Protein AF-A0A956JA88-F1 (afdb_monomer_lite)

Foldseek 3Di:
DPPPQPFQAQQKWFAQQWFWAWEQEPLAIWIWTQRNVPRDIDIDHPLLLLLNLLSHLPDGLVSSQVSSVVVVRHDDSVVSRVSRSVCVVVVRMDHHDDPPPPPPPPDDDDDDDDDDDDDDDDDDDDDDDDDDDDDDDDDDDDPDDDDDDDPDPDPPDQPDQQFFFEAEDDWFQFDPQQQQLQLVDLWDKAFPVLLVLLCVQCVPQDQRPDHSVRQWQARGMSDHDRMITGYYYNSGGSQADPSNGGVLCVRPNLVSDGPVSLLPQWDWDCPSRHIYIDGDVSDVSVVDDRDDDGHTNDDPGGGNNVRD

pLDDT: mean 80.37, std 19.78, range [31.11, 98.38]

Sequence (308 aa):
MGSDRPPPPRRPRLADHVLPRRHVIDGTERVVLHDQHNDEVVQVGPREWAVLEAADGTREPEGIVVAARRRGAHARVAAVSELLHTLAERGMVEAGEEAEPEARSSSAESPAPGSGTPLAVAPTPALEPTIADASPASPSPSPAMPSSPPPAPVPPEADDPGERPVVGLPEGLRCDGGGTCCRLYGTVMATPEEARRIETLLPHWRVGSVPSERWTTPMRGSTPGPLLALVARDGACGMLRDDGLCEIHRVGGAEAKPLGCRLFPRTFVDDGVELRVSLKPECPCVLAPLTAAAEPVAGPWTRARELP

Secondary structure (DSSP, 8-state):
----PPPPPSSEEE-TTEEEEEEEETTEEEEEEEETTTTEEEEE-HHHHHHHHH-BSS--HHHHHHHHHHTT----HHHHHHHHHHHHTTT-EEE-PPP----------PPPP----------------------------PPPPPPPPPPPPPPP----GGGPBEEPPPTT-EE----GGGGT-S--EE-HHHHHHHHHH-TT--BTTB-GGGSEEESSSSS--S-EEEPEETTEETTB-TTS-BHHHHHH-GGGS-HHHHHTTEEEEE-SS-EEEEE-TTSHHHHS---SSSEES-----BGGG--

Structure (mmCIF, N/CA/C/O backbone):
data_AF-A0A956JA88-F1
#
_entry.id   AF-A0A956JA88-F1
#
loop_
_atom_site.group_PDB
_atom_site.id
_atom_site.type_symbol
_atom_site.label_atom_id
_atom_site.label_alt_id
_atom_site.label_comp_id
_atom_site.label_asym_id
_atom_site.label_entity_id
_atom_site.label_seq_id
_atom_site.pdbx_PDB_ins_code
_atom_site.Cartn_x
_atom_site.Cartn_y
_atom_site.Cartn_z
_atom_site.occupancy
_atom_site.B_iso_or_equiv
_atom_site.auth_seq_id
_atom_site.auth_comp_id
_atom_site.auth_asym_id
_atom_site.auth_atom_id
_atom_site.pdbx_PDB_model_num
ATOM 1 N N . MET A 1 1 ? 7.905 -13.360 -40.166 1.00 43.81 1 MET A N 1
ATOM 2 C CA . MET A 1 1 ? 7.088 -12.288 -39.562 1.00 43.81 1 MET A CA 1
ATOM 3 C C . MET A 1 1 ? 7.902 -11.707 -38.421 1.00 43.81 1 MET A C 1
ATOM 5 O O . MET A 1 1 ? 7.966 -12.325 -37.369 1.00 43.81 1 MET A O 1
ATOM 9 N N . GLY A 1 2 ? 8.645 -10.627 -38.674 1.00 48.28 2 GLY A N 1
ATOM 10 C CA . GLY A 1 2 ? 9.317 -9.895 -37.599 1.00 48.28 2 GLY A CA 1
ATOM 11 C C . GLY A 1 2 ? 8.247 -9.133 -36.832 1.00 48.28 2 GLY A C 1
ATOM 12 O O . GLY A 1 2 ? 7.493 -8.394 -37.457 1.00 48.28 2 GLY A O 1
ATOM 13 N N . SER A 1 3 ? 8.107 -9.388 -35.532 1.00 53.53 3 SER A N 1
ATOM 14 C CA . SER A 1 3 ? 7.178 -8.629 -34.701 1.00 53.53 3 SER A CA 1
ATOM 15 C C . SER A 1 3 ? 7.645 -7.179 -34.677 1.00 53.53 3 SER A C 1
ATOM 17 O O . SER A 1 3 ? 8.748 -6.903 -34.200 1.00 53.53 3 SER A O 1
ATOM 19 N N . ASP A 1 4 ? 6.812 -6.282 -35.192 1.00 69.31 4 ASP A N 1
ATOM 20 C CA . ASP A 1 4 ? 6.940 -4.833 -35.051 1.00 69.31 4 ASP A CA 1
ATOM 21 C C . ASP A 1 4 ? 6.617 -4.469 -33.595 1.00 69.31 4 ASP A C 1
ATOM 23 O O . ASP A 1 4 ? 5.531 -4.011 -33.246 1.00 69.31 4 ASP A O 1
ATOM 27 N N . ARG A 1 5 ? 7.517 -4.884 -32.703 1.00 67.25 5 ARG A N 1
ATOM 28 C CA . ARG A 1 5 ? 7.352 -4.792 -31.259 1.00 67.25 5 ARG A CA 1
ATOM 29 C C . ARG A 1 5 ? 7.827 -3.392 -30.864 1.00 67.25 5 ARG A C 1
ATOM 31 O O . ARG A 1 5 ? 9.006 -3.097 -31.083 1.00 67.25 5 ARG A O 1
ATOM 38 N N . PRO A 1 6 ? 6.955 -2.519 -30.332 1.00 67.38 6 PRO A N 1
ATOM 39 C CA . PRO A 1 6 ? 7.338 -1.149 -30.024 1.00 67.38 6 PRO A CA 1
ATOM 40 C C . PRO A 1 6 ? 8.472 -1.155 -28.989 1.00 67.38 6 PRO A C 1
ATOM 42 O O . PRO A 1 6 ? 8.406 -1.920 -28.022 1.00 67.38 6 PRO A O 1
ATOM 45 N N . PRO A 1 7 ? 9.534 -0.353 -29.176 1.00 74.25 7 PRO A N 1
ATOM 46 C CA . PRO A 1 7 ? 10.646 -0.328 -28.236 1.00 74.25 7 PRO A CA 1
ATOM 47 C C . PRO A 1 7 ? 10.150 0.083 -26.840 1.00 74.25 7 PRO A C 1
ATOM 49 O O . PRO A 1 7 ? 9.197 0.860 -26.736 1.00 74.25 7 PRO A O 1
ATOM 52 N N . PRO A 1 8 ? 10.773 -0.420 -25.756 1.00 74.31 8 PRO A N 1
ATOM 53 C CA . PRO A 1 8 ? 10.415 0.021 -24.417 1.00 74.31 8 PRO A CA 1
ATOM 54 C C . PRO A 1 8 ? 10.606 1.540 -24.299 1.00 74.31 8 PRO A C 1
ATOM 56 O O . PRO A 1 8 ? 11.516 2.099 -24.926 1.00 74.31 8 PRO A O 1
ATOM 59 N N . PRO A 1 9 ? 9.775 2.220 -23.493 1.00 87.62 9 PRO A N 1
ATOM 60 C CA . PRO A 1 9 ? 9.896 3.656 -23.316 1.00 87.62 9 PRO A CA 1
ATOM 61 C C . PRO A 1 9 ? 11.285 4.009 -22.779 1.00 87.62 9 PRO A C 1
ATOM 63 O O . PRO A 1 9 ? 11.822 3.326 -21.905 1.00 87.62 9 PRO A O 1
ATOM 66 N N . ARG A 1 10 ? 11.865 5.097 -23.300 1.00 90.94 10 ARG A N 1
ATOM 67 C CA . ARG A 1 10 ? 13.233 5.529 -22.971 1.00 90.94 10 ARG A CA 1
ATOM 68 C C . ARG A 1 10 ? 13.412 5.791 -21.476 1.00 90.94 10 ARG A C 1
ATOM 70 O O . ARG A 1 10 ? 14.458 5.473 -20.924 1.00 90.94 10 ARG A O 1
ATOM 77 N N . ARG A 1 11 ? 12.392 6.353 -20.828 1.00 95.06 11 ARG A N 1
ATOM 78 C CA . ARG A 1 11 ? 12.355 6.608 -19.387 1.00 95.06 11 ARG A CA 1
ATOM 79 C C . ARG A 1 11 ? 11.125 5.936 -18.786 1.00 95.06 11 ARG A C 1
ATOM 81 O O . ARG A 1 11 ? 10.097 6.585 -18.649 1.00 95.06 11 ARG A O 1
ATOM 88 N N . PRO A 1 12 ? 11.175 4.631 -18.516 1.00 96.19 12 PRO A N 1
ATOM 89 C CA . PRO A 1 12 ? 10.001 3.883 -18.096 1.00 96.19 12 PRO A CA 1
ATOM 90 C C . PRO A 1 12 ? 9.575 4.252 -16.670 1.00 96.19 12 PRO A C 1
ATOM 92 O O . PRO A 1 12 ? 10.419 4.530 -15.811 1.00 96.19 12 PRO A O 1
ATOM 95 N N . ARG A 1 13 ? 8.270 4.162 -16.410 1.00 96.62 13 ARG A N 1
ATOM 96 C CA . ARG A 1 13 ? 7.686 4.065 -15.064 1.00 96.62 13 ARG A CA 1
ATOM 97 C C . ARG A 1 13 ? 6.527 3.083 -15.030 1.00 96.62 13 ARG A C 1
ATOM 99 O O . ARG A 1 13 ? 5.919 2.835 -16.067 1.00 96.62 13 ARG A O 1
ATOM 106 N N . LEU A 1 14 ? 6.218 2.528 -13.856 1.00 97.25 14 LEU A N 1
ATOM 107 C CA . LEU A 1 14 ? 4.953 1.807 -13.688 1.00 97.25 14 LEU A CA 1
ATOM 108 C C . LEU A 1 14 ? 3.799 2.800 -13.828 1.00 97.25 14 LEU A C 1
ATOM 110 O O . LEU A 1 14 ? 3.843 3.869 -13.219 1.00 97.25 14 LEU A O 1
ATOM 114 N N . ALA A 1 15 ? 2.784 2.431 -14.601 1.00 96.94 15 ALA A N 1
ATOM 115 C CA . ALA A 1 15 ? 1.615 3.269 -14.825 1.00 96.94 15 ALA A CA 1
ATOM 116 C C . ALA A 1 15 ? 0.769 3.437 -13.546 1.00 96.94 15 ALA A C 1
ATOM 118 O O . ALA A 1 15 ? 0.731 2.557 -12.681 1.00 96.94 15 ALA A O 1
ATOM 119 N N . ASP A 1 16 ? 0.032 4.545 -13.438 1.00 95.88 16 ASP A N 1
ATOM 120 C CA . ASP A 1 16 ? -0.745 4.902 -12.233 1.00 95.88 16 ASP A CA 1
ATOM 121 C C . ASP A 1 16 ? -1.917 3.950 -11.926 1.00 95.88 16 ASP A C 1
ATOM 123 O O . ASP A 1 16 ? -2.415 3.876 -10.793 1.00 95.88 16 ASP A O 1
ATOM 127 N N . HIS A 1 17 ? -2.375 3.204 -12.931 1.00 96.75 17 HIS A N 1
ATOM 128 C CA . HIS A 1 17 ? -3.399 2.173 -12.767 1.00 96.75 17 HIS A CA 1
ATOM 129 C C . HIS A 1 17 ? -2.827 0.851 -12.225 1.00 96.75 17 HIS A C 1
ATOM 131 O O . HIS A 1 17 ? -3.600 -0.044 -11.887 1.00 96.75 17 HIS A O 1
ATOM 137 N N . VAL A 1 18 ? -1.500 0.722 -12.104 1.00 98.12 18 VAL A N 1
ATOM 138 C CA . VAL A 1 18 ? -0.846 -0.446 -11.507 1.00 98.12 18 VAL A CA 1
ATOM 139 C C . VAL A 1 18 ? -0.688 -0.238 -10.005 1.00 98.12 18 VAL A C 1
ATOM 141 O O . VAL A 1 18 ? -0.108 0.747 -9.548 1.00 98.12 18 VAL A O 1
ATOM 144 N N . LEU A 1 19 ? -1.179 -1.188 -9.214 1.00 97.56 19 LEU A N 1
ATOM 145 C CA . LEU A 1 19 ? -1.112 -1.164 -7.757 1.0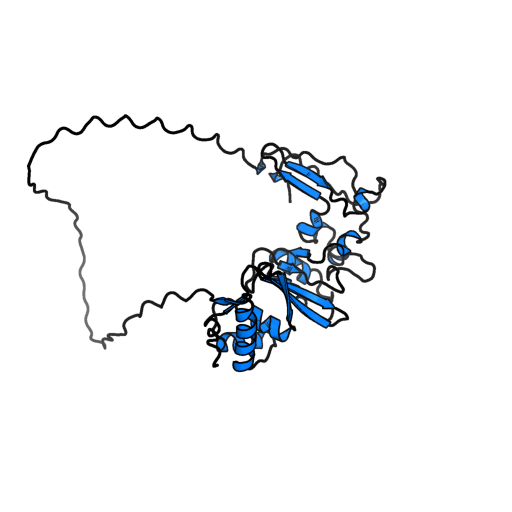0 97.56 19 LEU A CA 1
ATOM 146 C C . LEU A 1 19 ? -0.088 -2.188 -7.256 1.00 97.56 19 LEU A C 1
ATOM 148 O O . LEU A 1 19 ? -0.407 -3.378 -7.187 1.00 97.56 19 LEU A O 1
ATOM 152 N N . PRO A 1 20 ? 1.128 -1.773 -6.871 1.00 97.88 20 PRO A N 1
ATOM 153 C CA . PRO A 1 20 ? 2.087 -2.689 -6.277 1.00 97.88 20 PRO A CA 1
ATOM 154 C C . PRO A 1 20 ? 1.732 -2.968 -4.814 1.00 97.88 20 PRO A C 1
ATOM 156 O O . PRO A 1 20 ? 1.488 -2.051 -4.024 1.00 97.88 20 PRO A O 1
ATOM 159 N N . ARG A 1 21 ? 1.717 -4.241 -4.428 1.00 97.12 21 ARG A N 1
ATOM 160 C CA . ARG A 1 21 ? 1.469 -4.696 -3.058 1.00 97.12 21 ARG A CA 1
ATOM 161 C C . ARG A 1 21 ? 2.570 -5.644 -2.633 1.00 97.12 21 ARG A C 1
ATOM 163 O O . ARG A 1 21 ? 2.811 -6.655 -3.287 1.00 97.12 21 ARG A O 1
ATOM 170 N N . ARG A 1 22 ? 3.276 -5.313 -1.551 1.00 97.31 22 ARG A N 1
ATOM 171 C CA . ARG A 1 22 ? 4.293 -6.205 -0.987 1.00 97.31 22 ARG A CA 1
ATOM 172 C C . ARG A 1 22 ? 3.633 -7.240 -0.087 1.00 97.31 22 ARG A C 1
ATOM 174 O O . ARG A 1 22 ? 2.896 -6.888 0.830 1.00 97.31 22 ARG A O 1
ATOM 181 N N . HIS A 1 23 ? 3.967 -8.500 -0.317 1.00 96.69 23 HIS A N 1
ATOM 182 C CA . HIS A 1 23 ? 3.515 -9.633 0.473 1.00 96.69 23 HIS A CA 1
ATOM 183 C C . HIS A 1 23 ? 4.709 -10.447 0.967 1.00 96.69 23 HIS A C 1
ATOM 185 O O . HIS A 1 23 ? 5.709 -10.619 0.269 1.00 96.69 23 HIS A O 1
ATOM 191 N N . VAL A 1 24 ? 4.570 -10.992 2.166 1.00 96.50 24 VAL A N 1
ATOM 192 C CA . VAL A 1 24 ? 5.356 -12.113 2.668 1.00 96.50 24 VAL A CA 1
ATOM 193 C C . VAL A 1 24 ? 4.416 -13.303 2.736 1.00 96.50 24 VAL A C 1
ATOM 195 O O . VAL A 1 24 ? 3.430 -13.252 3.466 1.00 96.50 24 VAL A O 1
ATOM 198 N N . ILE A 1 25 ? 4.698 -14.335 1.948 1.00 94.44 25 ILE A N 1
ATOM 199 C CA . ILE A 1 25 ? 3.907 -15.568 1.894 1.00 94.44 25 ILE A CA 1
ATOM 200 C C . ILE A 1 25 ? 4.863 -16.709 2.200 1.00 94.44 25 ILE A C 1
ATOM 202 O O . ILE A 1 25 ? 5.884 -16.837 1.520 1.00 94.44 25 ILE A O 1
ATOM 206 N N . ASP A 1 26 ? 4.583 -17.477 3.251 1.00 92.00 26 ASP A N 1
ATOM 207 C CA . ASP A 1 26 ? 5.447 -18.579 3.699 1.00 92.00 26 ASP A CA 1
ATOM 208 C C . ASP A 1 26 ? 6.908 -18.121 3.896 1.00 92.00 26 ASP A C 1
ATOM 210 O O . ASP A 1 26 ? 7.873 -18.729 3.428 1.00 92.00 26 ASP A O 1
ATOM 214 N N . GLY A 1 27 ? 7.072 -16.950 4.523 1.00 91.56 27 GLY A N 1
ATOM 215 C CA . GLY A 1 27 ? 8.375 -16.322 4.775 1.00 91.56 27 GLY A CA 1
ATOM 216 C C . GLY A 1 27 ? 9.067 -15.732 3.541 1.00 91.56 27 GLY A C 1
ATOM 217 O O . GLY A 1 27 ? 10.140 -15.141 3.668 1.00 91.56 27 GLY A O 1
ATOM 218 N N . THR A 1 28 ? 8.459 -15.841 2.360 1.00 94.31 28 THR A N 1
ATOM 219 C CA . THR A 1 28 ? 9.050 -15.404 1.098 1.00 94.31 28 THR A CA 1
ATOM 220 C C . THR A 1 28 ? 8.463 -14.074 0.636 1.00 94.31 28 THR A C 1
ATOM 222 O O . THR A 1 28 ? 7.255 -13.927 0.468 1.00 94.31 28 THR A O 1
ATOM 225 N N . GLU A 1 29 ? 9.337 -13.102 0.379 1.00 96.06 29 GLU A N 1
ATOM 226 C CA . GLU A 1 29 ? 8.958 -11.790 -0.147 1.00 96.06 29 GLU A CA 1
ATOM 227 C C . GLU A 1 29 ? 8.548 -11.857 -1.630 1.00 96.06 29 GLU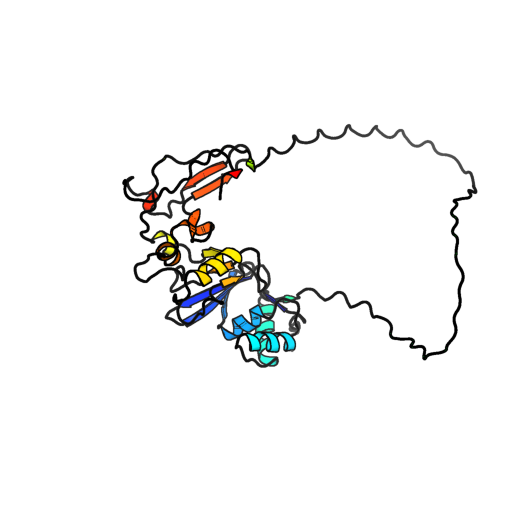 A C 1
ATOM 229 O O . GLU A 1 29 ? 9.255 -12.421 -2.479 1.00 96.06 29 GLU A O 1
ATOM 234 N N . ARG A 1 30 ? 7.412 -11.231 -1.943 1.00 96.88 30 ARG A N 1
ATOM 235 C CA . ARG A 1 30 ? 6.869 -11.028 -3.291 1.00 96.88 30 ARG A CA 1
ATOM 236 C C . ARG A 1 30 ? 6.260 -9.636 -3.396 1.00 96.88 30 ARG A C 1
ATOM 238 O O . ARG A 1 30 ? 5.758 -9.098 -2.411 1.00 96.88 30 ARG A O 1
ATOM 245 N N . VAL A 1 31 ? 6.263 -9.068 -4.596 1.00 97.69 31 VAL A N 1
ATOM 246 C CA . VAL A 1 31 ? 5.434 -7.902 -4.909 1.00 97.69 31 VAL A CA 1
ATOM 247 C C . VAL A 1 31 ? 4.435 -8.299 -5.982 1.00 97.69 31 VAL A C 1
ATOM 249 O O . VAL A 1 31 ? 4.808 -8.839 -7.020 1.00 97.69 31 VAL A O 1
ATOM 252 N N . VAL A 1 32 ? 3.162 -8.066 -5.699 1.00 97.69 32 VAL A N 1
ATOM 253 C CA . VAL A 1 32 ? 2.048 -8.312 -6.607 1.00 97.69 32 VAL A CA 1
ATOM 254 C C . VAL A 1 32 ? 1.688 -6.986 -7.259 1.00 97.69 32 VAL A C 1
ATOM 256 O O . VAL A 1 32 ? 1.435 -6.003 -6.569 1.00 97.69 32 VAL A O 1
ATOM 259 N N . LEU A 1 33 ? 1.711 -6.943 -8.583 1.00 98.38 33 LEU A N 1
ATOM 260 C CA . LEU A 1 33 ? 1.308 -5.802 -9.389 1.00 98.38 33 LEU A CA 1
ATOM 261 C C . LEU A 1 33 ? -0.117 -6.069 -9.880 1.00 98.38 33 LEU A C 1
ATOM 263 O O . LEU A 1 33 ? -0.315 -6.983 -10.679 1.00 98.38 33 LEU A O 1
ATOM 267 N N . HIS A 1 34 ? -1.090 -5.306 -9.384 1.00 97.88 34 HIS A N 1
ATOM 268 C CA . HIS A 1 34 ? -2.474 -5.380 -9.860 1.00 97.88 34 HIS A CA 1
ATOM 269 C C . HIS A 1 34 ? -2.713 -4.313 -10.924 1.00 97.88 34 HIS A C 1
ATOM 271 O O . HIS A 1 34 ? -2.628 -3.125 -10.617 1.00 97.88 34 HIS A O 1
ATOM 277 N N . ASP A 1 35 ? -3.022 -4.723 -12.146 1.00 97.94 35 ASP A N 1
ATOM 278 C CA . ASP A 1 35 ? -3.428 -3.835 -13.229 1.00 97.94 35 ASP A CA 1
ATOM 279 C C . ASP A 1 35 ? -4.943 -3.594 -13.158 1.00 97.94 35 ASP A C 1
ATOM 281 O O . ASP A 1 35 ? -5.741 -4.490 -13.427 1.00 97.94 35 ASP A O 1
ATOM 285 N N . GLN A 1 36 ? -5.356 -2.379 -12.790 1.00 96.75 36 GLN A N 1
ATOM 286 C CA . GLN A 1 36 ? -6.780 -2.034 -12.706 1.00 96.75 36 GLN A CA 1
ATOM 287 C C . GLN A 1 36 ? -7.454 -1.814 -14.066 1.00 96.75 36 GLN A C 1
ATOM 289 O O . GLN A 1 36 ? -8.679 -1.721 -14.115 1.00 96.75 36 GLN A O 1
ATOM 294 N N . HIS A 1 37 ? -6.684 -1.666 -15.144 1.00 96.31 37 HIS A N 1
ATOM 295 C CA . HIS A 1 37 ? -7.218 -1.444 -16.481 1.00 96.31 37 HIS A CA 1
ATOM 296 C C . HIS A 1 37 ? -7.545 -2.767 -17.173 1.00 96.31 37 HIS A C 1
ATOM 298 O O . HIS A 1 37 ? -8.627 -2.913 -17.738 1.00 96.31 37 HIS A O 1
ATOM 304 N N . ASN A 1 38 ? -6.629 -3.731 -17.080 1.00 95.56 38 ASN A N 1
ATOM 305 C CA . ASN A 1 38 ? -6.746 -5.017 -17.769 1.00 95.56 38 ASN A CA 1
ATOM 306 C C . ASN A 1 38 ? -7.164 -6.181 -16.852 1.00 95.56 38 ASN A C 1
ATOM 308 O O . ASN A 1 38 ? -7.303 -7.301 -17.334 1.00 95.56 38 ASN A O 1
ATOM 312 N N . ASP A 1 39 ? -7.359 -5.931 -15.550 1.00 95.31 39 ASP A N 1
ATOM 313 C CA . ASP A 1 39 ? -7.626 -6.956 -14.521 1.00 95.31 39 ASP A CA 1
ATOM 314 C C . ASP A 1 39 ? -6.547 -8.059 -14.485 1.00 95.31 39 ASP A C 1
ATOM 316 O O . ASP A 1 39 ? -6.798 -9.229 -14.190 1.00 95.31 39 ASP A O 1
ATOM 320 N N . GLU A 1 40 ? -5.304 -7.684 -14.808 1.00 97.00 40 GLU A N 1
ATOM 321 C CA . GLU A 1 40 ? -4.152 -8.580 -14.764 1.00 97.00 40 GLU A CA 1
ATOM 322 C C . GLU A 1 40 ? -3.433 -8.518 -13.414 1.00 97.00 40 GLU A C 1
ATOM 324 O O . GLU A 1 40 ? -3.357 -7.488 -12.740 1.00 97.00 40 GLU A O 1
ATOM 329 N N . VAL A 1 41 ? -2.827 -9.645 -13.038 1.00 97.31 41 VAL A N 1
ATOM 330 C CA . VAL A 1 41 ? -1.985 -9.745 -11.848 1.00 97.31 41 VAL A CA 1
ATOM 331 C C . VAL A 1 41 ? -0.631 -10.325 -12.227 1.00 97.31 41 VAL A C 1
ATOM 333 O O . VAL A 1 41 ? -0.534 -11.452 -12.716 1.00 97.31 41 VAL A O 1
ATOM 336 N N . VAL A 1 42 ? 0.432 -9.572 -11.950 1.00 98.19 42 VAL A N 1
ATOM 337 C CA . VAL A 1 42 ? 1.817 -10.006 -12.174 1.00 98.19 42 VAL A CA 1
ATOM 338 C C . VAL A 1 42 ? 2.547 -10.092 -10.845 1.00 98.19 42 VAL A C 1
ATOM 340 O O . VAL A 1 42 ? 2.528 -9.157 -10.050 1.00 98.19 42 VAL A O 1
ATOM 343 N N . GLN A 1 43 ? 3.223 -11.211 -10.595 1.00 97.94 43 GLN A N 1
ATOM 344 C CA . GLN A 1 43 ? 4.079 -11.363 -9.421 1.00 97.94 43 GLN A CA 1
ATOM 345 C C . GLN A 1 43 ? 5.534 -11.138 -9.802 1.00 97.94 43 GLN A C 1
ATOM 347 O O . GLN A 1 43 ? 6.037 -11.732 -10.755 1.00 97.94 43 GLN A O 1
ATOM 352 N N . VAL A 1 44 ? 6.222 -10.318 -9.016 1.00 97.88 44 VAL A N 1
ATOM 353 C CA . VAL A 1 44 ? 7.647 -10.047 -9.178 1.00 97.88 44 VAL A CA 1
ATOM 354 C C . VAL A 1 44 ? 8.393 -10.304 -7.870 1.00 97.88 44 VAL A C 1
ATOM 356 O O . VAL A 1 44 ? 7.837 -10.211 -6.769 1.00 97.88 44 VAL A O 1
ATOM 359 N N . GLY A 1 45 ? 9.665 -10.676 -7.981 1.00 96.25 45 GLY A N 1
ATOM 360 C CA . GLY A 1 45 ? 10.538 -10.837 -6.828 1.00 96.25 45 GLY A CA 1
ATOM 361 C C . GLY A 1 45 ? 11.040 -9.491 -6.290 1.00 96.25 45 GLY A C 1
ATOM 362 O O . GLY A 1 45 ? 10.832 -8.436 -6.896 1.00 96.25 45 GLY A O 1
ATOM 363 N N . PRO A 1 46 ? 11.750 -9.501 -5.149 1.00 95.44 46 PRO A N 1
ATOM 364 C CA . PRO A 1 46 ? 12.310 -8.283 -4.561 1.00 95.44 46 PRO A CA 1
ATOM 365 C C . PRO A 1 46 ? 13.352 -7.598 -5.460 1.00 95.44 46 PRO A C 1
ATOM 367 O O . PRO A 1 46 ? 13.518 -6.381 -5.390 1.00 95.44 46 PRO A O 1
ATOM 370 N N . ARG A 1 47 ? 14.055 -8.357 -6.315 1.00 96.31 47 ARG A N 1
ATOM 371 C CA . ARG A 1 47 ? 15.068 -7.811 -7.235 1.00 96.31 47 ARG A CA 1
ATOM 372 C C . ARG A 1 47 ? 14.416 -7.068 -8.393 1.00 96.31 47 ARG A C 1
ATOM 374 O O . ARG A 1 47 ? 14.825 -5.954 -8.697 1.00 96.31 47 ARG A O 1
ATOM 381 N N . GLU A 1 48 ? 13.406 -7.673 -9.005 1.00 97.94 48 GLU A N 1
ATOM 382 C CA . GLU A 1 48 ? 12.600 -7.068 -10.062 1.00 97.94 48 GLU A CA 1
ATOM 383 C C . GLU A 1 48 ? 11.855 -5.843 -9.525 1.00 97.94 48 GLU A C 1
ATOM 385 O O . GLU A 1 48 ? 11.880 -4.791 -10.155 1.00 97.94 48 GLU A O 1
ATOM 390 N N . TRP A 1 49 ? 11.284 -5.925 -8.318 1.00 97.44 49 TRP A N 1
ATOM 391 C CA . TRP A 1 49 ? 10.660 -4.766 -7.682 1.00 97.44 49 TRP A CA 1
ATOM 392 C C . TRP A 1 49 ? 11.635 -3.594 -7.510 1.00 97.44 49 TRP A C 1
ATOM 394 O O . TRP A 1 49 ? 11.297 -2.468 -7.852 1.00 97.44 49 TRP A O 1
ATOM 404 N N . ALA A 1 50 ? 12.861 -3.837 -7.039 1.00 96.25 50 ALA A N 1
ATOM 405 C CA . ALA A 1 50 ? 13.855 -2.772 -6.885 1.00 96.25 50 ALA A CA 1
ATOM 406 C C . ALA A 1 50 ? 14.253 -2.109 -8.220 1.00 96.25 50 ALA A C 1
ATOM 408 O O . ALA A 1 50 ? 14.661 -0.947 -8.225 1.00 96.25 50 ALA A O 1
ATOM 409 N N . VAL A 1 51 ? 14.137 -2.830 -9.343 1.00 97.44 51 VAL A N 1
ATOM 410 C CA . VAL A 1 51 ? 14.280 -2.268 -10.696 1.00 97.44 51 VAL A CA 1
ATOM 411 C C . VAL A 1 51 ? 13.081 -1.382 -11.034 1.00 97.44 51 VAL A C 1
ATOM 413 O O . VAL A 1 51 ? 13.279 -0.254 -11.477 1.00 97.44 51 VAL A O 1
ATOM 416 N N . LEU A 1 52 ? 11.855 -1.850 -10.786 1.00 97.44 52 LEU A N 1
ATOM 417 C CA . LEU A 1 52 ? 10.629 -1.090 -11.068 1.00 97.44 52 LEU A CA 1
ATOM 418 C C . LEU A 1 52 ? 10.509 0.174 -10.211 1.00 97.44 52 LEU A C 1
ATOM 420 O O . LEU A 1 52 ? 10.130 1.220 -10.717 1.00 97.44 52 LEU A O 1
ATOM 424 N N . GLU A 1 53 ? 10.906 0.113 -8.944 1.00 95.50 53 GLU A N 1
ATOM 425 C CA . GLU A 1 53 ? 10.955 1.273 -8.047 1.00 95.50 53 GLU A CA 1
ATOM 426 C C . GLU A 1 53 ? 12.008 2.308 -8.492 1.00 95.50 53 GLU A C 1
ATOM 428 O O . GLU A 1 53 ? 11.875 3.501 -8.237 1.00 95.50 53 GLU A O 1
ATOM 433 N N . ALA A 1 54 ? 13.073 1.868 -9.172 1.00 96.06 54 ALA A N 1
ATOM 434 C CA . ALA A 1 54 ? 14.080 2.756 -9.753 1.00 96.06 54 ALA A CA 1
ATOM 435 C C . ALA A 1 54 ? 13.658 3.354 -11.112 1.00 96.06 54 ALA A C 1
ATOM 437 O O . ALA A 1 54 ? 14.229 4.372 -11.527 1.00 96.06 54 ALA A O 1
ATOM 438 N N . ALA A 1 55 ? 12.686 2.729 -11.782 1.00 96.00 55 ALA A N 1
ATOM 439 C CA . ALA A 1 55 ? 12.025 3.207 -12.990 1.00 96.00 55 ALA A CA 1
ATOM 440 C C . ALA A 1 55 ? 10.915 4.202 -12.602 1.00 96.00 55 ALA A C 1
ATOM 442 O O . ALA A 1 55 ? 9.738 3.861 -12.544 1.00 96.00 55 ALA A O 1
ATOM 443 N N . ASP A 1 56 ? 11.299 5.432 -12.271 1.00 93.94 56 ASP A N 1
ATOM 444 C CA . ASP A 1 56 ? 10.400 6.520 -11.845 1.00 93.94 56 ASP A CA 1
ATOM 445 C C . ASP A 1 56 ? 10.046 7.486 -12.989 1.00 93.94 56 ASP A C 1
ATOM 447 O O . ASP A 1 56 ? 9.513 8.569 -12.761 1.00 93.94 56 ASP A O 1
ATOM 451 N N . GLY A 1 57 ? 10.375 7.120 -14.231 1.00 95.19 57 GLY A N 1
ATOM 452 C CA . GLY A 1 57 ? 10.129 7.957 -15.401 1.00 95.19 57 GLY A CA 1
ATOM 453 C C . GLY A 1 57 ? 11.204 9.012 -15.656 1.00 95.19 57 GLY A C 1
ATOM 454 O O . GLY A 1 57 ? 11.092 9.768 -16.615 1.00 95.19 57 GLY A O 1
ATOM 455 N N . THR A 1 58 ? 12.274 9.053 -14.852 1.00 94.50 58 THR A N 1
ATOM 456 C CA . THR A 1 58 ? 13.377 10.019 -15.025 1.00 94.50 58 THR A CA 1
ATOM 457 C C . THR A 1 58 ? 14.662 9.393 -15.572 1.00 94.50 58 THR A C 1
ATOM 459 O O . THR A 1 58 ? 15.562 10.106 -16.017 1.00 94.50 58 THR A O 1
ATOM 462 N N . ARG A 1 59 ? 14.770 8.057 -15.558 1.00 95.00 59 ARG A N 1
ATOM 463 C CA . ARG A 1 59 ? 16.008 7.319 -15.863 1.00 95.00 59 ARG A CA 1
ATOM 464 C C . ARG A 1 59 ? 15.860 6.406 -17.067 1.00 95.00 59 ARG A C 1
ATOM 466 O O . ARG A 1 59 ? 14.848 5.738 -17.218 1.00 95.00 59 ARG A O 1
ATOM 473 N N . GLU A 1 60 ? 16.925 6.324 -17.854 1.00 96.06 60 GLU A N 1
ATOM 474 C CA . GLU A 1 60 ? 17.120 5.281 -18.867 1.00 96.06 60 GLU A CA 1
ATOM 475 C C . GLU A 1 60 ? 17.521 3.939 -18.220 1.00 96.06 60 GLU A C 1
ATOM 477 O O . GLU A 1 60 ? 17.939 3.932 -17.052 1.00 96.06 60 GLU A O 1
ATOM 482 N N . PRO A 1 61 ? 17.428 2.798 -18.937 1.00 95.81 61 PRO A N 1
ATOM 483 C CA . PRO A 1 61 ? 17.744 1.469 -18.402 1.00 95.81 61 PRO A CA 1
ATOM 484 C C . PRO A 1 61 ? 19.095 1.362 -17.673 1.00 95.81 61 PRO A C 1
ATOM 486 O O . PRO A 1 61 ? 19.190 0.724 -16.623 1.00 95.81 61 PRO A O 1
ATOM 489 N N . GLU A 1 62 ? 20.139 2.025 -18.165 1.00 96.38 62 GLU A N 1
ATOM 490 C CA . GLU A 1 62 ? 21.460 2.095 -17.536 1.00 96.38 62 GLU A CA 1
ATOM 491 C C . GLU A 1 62 ? 21.395 2.785 -16.166 1.00 96.38 62 GLU A C 1
ATOM 493 O O . GLU A 1 62 ? 21.934 2.284 -15.174 1.00 96.38 62 GLU A O 1
ATOM 498 N N . GLY A 1 63 ? 20.692 3.919 -16.094 1.00 96.94 63 GLY A N 1
ATOM 499 C CA . GLY A 1 63 ? 20.476 4.665 -14.855 1.00 96.94 63 GLY A CA 1
ATOM 500 C C . GLY A 1 63 ? 19.638 3.879 -13.847 1.00 96.94 63 GLY A C 1
ATOM 501 O O . GLY A 1 63 ? 19.933 3.902 -12.649 1.00 96.94 63 GLY A O 1
ATOM 502 N N . ILE A 1 64 ? 18.647 3.126 -14.330 1.00 97.19 64 ILE A N 1
ATOM 503 C CA . ILE A 1 64 ? 17.827 2.220 -13.515 1.00 97.19 64 ILE A CA 1
ATOM 504 C C . ILE A 1 64 ? 18.701 1.126 -12.897 1.00 97.19 64 ILE A C 1
ATOM 506 O O . ILE A 1 64 ? 18.622 0.907 -11.690 1.00 97.19 64 ILE A O 1
ATOM 510 N N . VAL A 1 65 ? 19.591 0.488 -13.667 1.00 97.81 65 VAL A N 1
ATOM 511 C CA . VAL A 1 65 ? 20.527 -0.525 -13.138 1.00 97.81 65 VAL A CA 1
ATOM 512 C C . VAL A 1 65 ? 21.402 0.051 -12.020 1.00 97.81 65 VAL A C 1
ATOM 514 O O . VAL A 1 65 ? 21.574 -0.585 -10.976 1.00 97.81 65 VAL A O 1
ATOM 517 N N . VAL A 1 66 ? 21.939 1.262 -12.201 1.00 97.88 66 VAL A N 1
ATOM 518 C CA . VAL A 1 66 ? 22.759 1.931 -11.176 1.00 97.88 66 VAL A CA 1
ATOM 519 C C . VAL A 1 66 ? 21.943 2.220 -9.912 1.00 97.88 66 VAL A C 1
ATOM 521 O O . VAL A 1 66 ? 22.415 1.963 -8.801 1.00 97.88 66 VAL A O 1
ATOM 524 N N . ALA A 1 67 ? 20.716 2.721 -10.061 1.00 96.62 67 ALA A N 1
ATOM 525 C CA . ALA A 1 67 ? 19.830 3.033 -8.943 1.00 96.62 67 ALA A CA 1
ATOM 526 C C . ALA A 1 67 ? 19.333 1.774 -8.204 1.00 96.62 67 ALA A C 1
ATOM 528 O O . ALA A 1 67 ? 19.315 1.756 -6.971 1.00 96.62 67 ALA A O 1
ATOM 529 N N . ALA A 1 68 ? 18.997 0.704 -8.928 1.00 96.38 68 ALA A N 1
ATOM 530 C CA . ALA A 1 68 ? 18.588 -0.582 -8.366 1.00 96.38 68 ALA A CA 1
ATOM 531 C C . ALA A 1 68 ? 19.736 -1.251 -7.588 1.00 96.38 68 ALA A C 1
ATOM 533 O O . ALA A 1 68 ? 19.527 -1.797 -6.502 1.00 96.38 68 ALA A O 1
ATOM 534 N N . ARG A 1 69 ? 20.983 -1.119 -8.067 1.00 96.69 69 ARG A N 1
ATOM 535 C CA . ARG A 1 69 ? 22.171 -1.644 -7.373 1.00 96.69 69 ARG A CA 1
ATOM 536 C C . ARG A 1 69 ? 22.362 -1.037 -5.985 1.00 96.69 69 ARG A C 1
ATOM 538 O O . ARG A 1 69 ? 22.751 -1.755 -5.067 1.00 96.69 69 ARG A O 1
ATOM 545 N N . ARG A 1 70 ? 22.062 0.254 -5.802 1.00 93.94 70 ARG A N 1
ATOM 546 C CA . ARG A 1 70 ? 22.121 0.916 -4.481 1.00 93.94 70 ARG A CA 1
ATOM 547 C C . ARG A 1 70 ? 21.118 0.329 -3.482 1.00 93.94 70 ARG A C 1
ATOM 549 O O . ARG A 1 70 ? 21.345 0.416 -2.284 1.00 93.94 70 ARG A O 1
ATOM 556 N N . ARG A 1 71 ? 20.057 -0.315 -3.979 1.00 89.75 71 ARG A N 1
ATOM 557 C CA . ARG A 1 71 ? 19.051 -1.053 -3.198 1.00 89.75 71 ARG A CA 1
ATOM 558 C C . ARG A 1 71 ? 19.369 -2.555 -3.076 1.00 89.75 71 ARG A C 1
ATOM 560 O O . ARG A 1 71 ? 18.515 -3.335 -2.663 1.00 89.75 71 ARG A O 1
ATOM 567 N N . GLY A 1 72 ? 20.577 -2.977 -3.464 1.00 91.94 72 GLY A N 1
ATOM 568 C CA . GLY A 1 72 ? 21.033 -4.371 -3.411 1.00 91.94 72 GLY A CA 1
ATOM 569 C C . GLY A 1 72 ? 20.589 -5.246 -4.590 1.00 91.94 72 GLY A C 1
ATOM 570 O O . GLY A 1 72 ? 20.876 -6.443 -4.607 1.00 91.94 72 GLY A O 1
ATOM 571 N N . ALA A 1 73 ? 19.918 -4.684 -5.601 1.00 94.38 73 ALA A N 1
ATOM 572 C CA . ALA A 1 73 ? 19.482 -5.428 -6.778 1.00 94.38 73 ALA A CA 1
ATOM 573 C C . ALA A 1 73 ? 20.502 -5.310 -7.916 1.00 94.38 73 ALA A C 1
ATOM 575 O O . ALA A 1 73 ? 20.598 -4.302 -8.611 1.00 94.38 73 ALA A O 1
ATOM 576 N N . HIS A 1 74 ? 21.278 -6.374 -8.121 1.00 95.00 74 HIS A N 1
ATOM 577 C CA . HIS A 1 74 ? 22.210 -6.471 -9.242 1.00 95.00 74 HIS A CA 1
ATOM 578 C C . HIS A 1 74 ? 21.504 -7.054 -10.469 1.00 95.00 74 HIS A C 1
ATOM 580 O O . HIS A 1 74 ? 21.033 -8.192 -10.416 1.00 95.00 74 HIS A O 1
ATOM 586 N N . ALA A 1 75 ? 21.469 -6.308 -11.571 1.00 95.88 75 ALA A N 1
ATOM 587 C CA . ALA A 1 75 ? 20.909 -6.745 -12.847 1.00 95.88 75 ALA A CA 1
ATOM 588 C C . ALA A 1 75 ? 21.772 -6.250 -14.017 1.00 95.88 75 ALA A C 1
ATOM 590 O O . ALA A 1 75 ? 22.561 -5.315 -13.873 1.00 95.88 75 ALA A O 1
ATOM 591 N N . ARG A 1 76 ? 21.638 -6.897 -15.178 1.00 97.31 76 ARG A N 1
ATOM 592 C CA . ARG A 1 76 ? 22.234 -6.432 -16.441 1.00 97.31 76 ARG A CA 1
ATOM 593 C C . ARG A 1 76 ? 21.225 -5.544 -17.168 1.00 97.31 76 ARG A C 1
ATOM 595 O O . ARG A 1 76 ? 20.031 -5.819 -17.092 1.00 97.31 76 ARG A O 1
ATOM 602 N N . VAL A 1 77 ? 21.701 -4.554 -17.924 1.00 96.44 77 VAL A N 1
ATOM 603 C CA . VAL A 1 77 ? 20.847 -3.636 -18.710 1.00 96.44 77 VAL A CA 1
ATOM 604 C C . VAL A 1 77 ? 19.895 -4.397 -19.635 1.00 96.44 77 VAL A C 1
ATOM 606 O O . VAL A 1 77 ? 18.712 -4.078 -19.679 1.00 96.44 77 VAL A O 1
ATOM 609 N N . ALA A 1 78 ? 20.375 -5.455 -20.298 1.00 95.56 78 ALA A N 1
ATOM 610 C CA . ALA A 1 78 ? 19.543 -6.299 -21.157 1.00 95.56 78 ALA A CA 1
ATOM 611 C C . ALA A 1 78 ? 18.367 -6.943 -20.398 1.00 95.56 78 ALA A C 1
ATOM 613 O O . ALA A 1 78 ? 17.238 -6.875 -20.865 1.00 95.56 78 ALA A O 1
ATOM 614 N N . ALA A 1 79 ? 18.610 -7.485 -19.198 1.00 96.69 79 ALA A N 1
ATOM 615 C CA . ALA A 1 79 ? 17.564 -8.101 -18.377 1.00 96.69 79 ALA A CA 1
ATOM 616 C C . ALA A 1 79 ? 16.561 -7.066 -17.840 1.00 96.69 79 ALA A C 1
ATOM 618 O O . ALA A 1 79 ? 15.366 -7.331 -17.782 1.00 96.69 79 ALA A O 1
ATOM 619 N N . VAL A 1 80 ? 17.038 -5.869 -17.475 1.00 96.69 80 VAL A N 1
ATOM 620 C CA . VAL A 1 80 ? 16.163 -4.747 -17.097 1.00 96.69 80 VAL A CA 1
ATOM 621 C C . VAL A 1 80 ? 15.290 -4.328 -18.279 1.00 96.69 80 VAL A C 1
ATOM 623 O O . VAL A 1 80 ? 14.083 -4.188 -18.122 1.00 96.69 80 VAL A O 1
ATOM 626 N N . SER A 1 81 ? 15.876 -4.195 -19.468 1.00 95.50 81 SER A N 1
ATOM 627 C CA . SER A 1 81 ? 15.151 -3.822 -20.687 1.00 95.50 81 SER A CA 1
ATOM 628 C C . SER A 1 81 ? 14.101 -4.867 -21.065 1.00 95.50 81 SER A C 1
ATOM 630 O O . SER A 1 81 ? 12.979 -4.506 -21.398 1.00 95.50 81 SER A O 1
ATOM 632 N N . GLU A 1 82 ? 14.430 -6.156 -20.957 1.00 96.00 82 GLU A N 1
ATOM 633 C CA . GLU A 1 82 ? 13.505 -7.264 -21.215 1.00 96.00 82 GLU A CA 1
ATOM 634 C C . GLU A 1 82 ? 12.323 -7.279 -20.232 1.00 96.00 82 GLU A C 1
ATOM 636 O O . GLU A 1 82 ? 11.174 -7.411 -20.659 1.00 96.00 82 GLU A O 1
ATOM 641 N N . LEU A 1 83 ? 12.578 -7.069 -18.934 1.00 97.06 83 LEU A N 1
ATOM 642 C CA . LEU A 1 83 ? 11.527 -6.943 -17.918 1.00 97.06 83 LEU A CA 1
ATOM 643 C C . LEU A 1 83 ? 10.585 -5.774 -18.231 1.00 97.06 83 LEU A C 1
ATOM 645 O O . LEU A 1 83 ? 9.369 -5.950 -18.281 1.00 97.06 83 LEU A O 1
ATOM 649 N N . LEU A 1 84 ? 11.146 -4.584 -18.458 1.00 96.50 84 LEU A N 1
ATOM 650 C CA . LEU A 1 84 ? 10.377 -3.369 -18.737 1.00 96.50 84 LEU A CA 1
ATOM 651 C C . LEU A 1 84 ? 9.548 -3.509 -20.009 1.00 96.50 84 LEU A C 1
ATOM 653 O O . LEU A 1 84 ? 8.395 -3.100 -20.047 1.00 96.50 84 LEU A O 1
ATOM 657 N N . HIS A 1 85 ? 10.124 -4.123 -21.033 1.00 94.44 85 HIS A N 1
ATOM 658 C CA . HIS A 1 85 ? 9.447 -4.374 -22.289 1.00 94.44 85 HIS A CA 1
ATOM 659 C C . HIS A 1 85 ? 8.305 -5.387 -22.142 1.00 94.44 85 HIS A C 1
ATOM 661 O O . HIS A 1 85 ? 7.223 -5.164 -22.675 1.00 94.44 85 HIS A O 1
ATOM 667 N N . THR A 1 86 ? 8.508 -6.457 -21.366 1.00 95.56 86 THR A N 1
ATOM 668 C CA . THR A 1 86 ? 7.456 -7.440 -21.051 1.00 95.56 86 THR A CA 1
ATOM 669 C C . THR A 1 86 ? 6.275 -6.792 -20.325 1.00 95.56 86 THR A C 1
ATOM 671 O O . THR A 1 86 ? 5.127 -7.128 -20.596 1.00 95.56 86 THR A O 1
ATOM 674 N N . LEU A 1 87 ? 6.537 -5.853 -19.412 1.00 96.44 87 LEU A N 1
ATOM 675 C CA . LEU A 1 87 ? 5.482 -5.120 -18.707 1.00 96.44 87 LEU A CA 1
ATOM 676 C C . LEU A 1 87 ? 4.831 -4.035 -19.576 1.00 96.44 87 LEU A C 1
ATOM 678 O O . LEU A 1 87 ? 3.629 -3.815 -19.464 1.00 96.44 87 LEU A O 1
ATOM 682 N N . ALA A 1 88 ? 5.591 -3.384 -20.460 1.00 94.94 88 ALA A N 1
ATOM 683 C CA . ALA A 1 88 ? 5.061 -2.395 -21.399 1.00 94.94 88 ALA A CA 1
ATOM 684 C C . ALA A 1 88 ? 4.081 -3.027 -22.401 1.00 94.94 88 ALA A C 1
ATOM 686 O O . ALA A 1 88 ? 3.045 -2.441 -22.692 1.00 94.94 88 ALA A O 1
ATOM 687 N N . GLU A 1 89 ? 4.346 -4.252 -22.868 1.00 94.00 89 GLU A N 1
ATOM 688 C CA . GLU A 1 89 ? 3.394 -5.001 -23.707 1.00 94.00 89 GLU A CA 1
ATOM 689 C C . GLU A 1 89 ? 2.058 -5.292 -23.028 1.00 94.00 89 GLU A C 1
ATOM 691 O O . GLU A 1 89 ? 1.049 -5.458 -23.706 1.00 94.00 89 GLU A O 1
ATOM 696 N N . ARG A 1 90 ? 2.059 -5.353 -21.697 1.00 95.50 90 ARG A N 1
ATOM 697 C CA . ARG A 1 90 ? 0.858 -5.539 -20.879 1.00 95.50 90 ARG A CA 1
ATOM 698 C C . ARG A 1 90 ? 0.202 -4.213 -20.492 1.00 95.50 90 ARG A C 1
ATOM 700 O O . ARG A 1 90 ? -0.743 -4.210 -19.722 1.00 95.50 90 ARG A O 1
ATOM 707 N N . GLY A 1 91 ? 0.730 -3.079 -20.959 1.00 94.88 91 GLY A N 1
ATOM 708 C CA . GLY A 1 91 ? 0.247 -1.747 -20.588 1.00 94.88 91 GLY A CA 1
ATOM 709 C C . GLY A 1 91 ? 0.625 -1.293 -19.172 1.00 94.88 91 GLY A C 1
ATOM 710 O O . GLY A 1 91 ? 0.219 -0.214 -18.759 1.00 94.88 91 GLY A O 1
ATOM 711 N N . MET A 1 92 ? 1.440 -2.060 -18.440 1.00 97.06 92 MET A N 1
ATOM 712 C CA . MET A 1 92 ? 1.774 -1.779 -17.035 1.00 97.06 92 MET A CA 1
ATOM 713 C C . MET A 1 92 ? 2.934 -0.787 -16.864 1.00 97.06 92 MET A C 1
ATOM 715 O O . MET A 1 92 ? 3.177 -0.289 -15.762 1.00 97.06 92 MET A O 1
ATOM 719 N N . VAL A 1 93 ? 3.690 -0.535 -17.934 1.00 96.62 93 VAL A N 1
ATOM 720 C CA . VAL A 1 93 ? 4.803 0.420 -17.971 1.00 96.62 93 VAL A CA 1
ATOM 721 C C . VAL A 1 93 ? 4.541 1.450 -19.058 1.00 96.62 93 VAL A C 1
ATOM 723 O O . VAL A 1 93 ? 4.232 1.096 -20.193 1.00 96.62 93 VAL A O 1
ATOM 726 N N . GLU A 1 94 ? 4.734 2.717 -18.716 1.00 94.81 94 GLU A N 1
ATOM 727 C CA . GLU A 1 94 ? 4.550 3.857 -19.608 1.00 94.81 94 GLU A CA 1
ATOM 728 C C . GLU A 1 94 ? 5.817 4.714 -19.700 1.00 94.81 94 GLU A C 1
ATOM 730 O O . GLU A 1 94 ? 6.778 4.543 -18.939 1.00 94.81 94 GLU A O 1
ATOM 735 N N . ALA A 1 95 ? 5.826 5.636 -20.661 1.00 92.44 95 ALA A N 1
ATOM 736 C CA . ALA A 1 95 ? 6.853 6.661 -20.737 1.00 92.44 95 ALA A CA 1
ATOM 737 C C . ALA A 1 95 ? 6.657 7.683 -19.612 1.00 92.44 95 ALA A C 1
ATOM 739 O O . ALA A 1 95 ? 5.568 8.213 -19.410 1.00 92.44 95 ALA A O 1
ATOM 740 N N . GLY A 1 96 ? 7.732 7.956 -18.882 1.00 86.69 96 GLY A N 1
ATOM 741 C CA . GLY A 1 96 ? 7.827 9.103 -17.998 1.00 86.69 96 GLY A CA 1
ATOM 742 C C . GLY A 1 96 ? 7.945 10.408 -18.774 1.00 86.69 96 GLY A C 1
ATOM 743 O O . GLY A 1 96 ? 7.984 10.423 -20.004 1.00 86.69 96 GLY A O 1
ATOM 744 N N . GLU A 1 97 ? 8.030 11.508 -18.032 1.00 76.31 97 GLU A N 1
ATOM 745 C CA . GLU A 1 97 ? 8.192 12.834 -18.616 1.00 76.31 97 GLU A CA 1
ATOM 746 C C . GLU A 1 97 ? 9.471 12.877 -19.463 1.00 76.31 97 GLU A C 1
ATOM 748 O O . GLU A 1 97 ? 10.597 12.646 -18.988 1.00 76.31 97 GLU A O 1
ATOM 753 N N . GLU A 1 98 ? 9.296 13.159 -20.755 1.00 64.44 98 GLU A N 1
ATOM 754 C CA . GLU A 1 98 ? 10.403 13.617 -21.575 1.00 64.44 98 GLU A CA 1
ATOM 755 C C . GLU A 1 98 ? 10.925 14.877 -20.894 1.00 64.44 98 GLU A C 1
ATOM 757 O O . GLU A 1 98 ? 10.165 15.814 -20.654 1.00 64.44 98 GLU A O 1
ATOM 762 N N . ALA A 1 99 ? 12.209 14.888 -20.517 1.00 52.16 99 ALA A N 1
ATOM 763 C CA . ALA A 1 99 ? 12.817 16.156 -20.143 1.00 52.16 99 ALA A CA 1
ATOM 764 C C . ALA A 1 99 ? 12.542 17.105 -21.306 1.00 52.16 99 ALA A C 1
ATOM 766 O O . ALA A 1 99 ? 12.884 16.749 -22.441 1.00 52.16 99 ALA A O 1
ATOM 767 N N . GLU A 1 100 ? 11.929 18.263 -21.027 1.00 50.03 100 GLU A N 1
ATOM 768 C CA . GLU A 1 100 ? 11.924 19.356 -21.992 1.00 50.03 100 GLU A CA 1
ATOM 769 C C . GLU A 1 100 ? 13.345 19.430 -22.543 1.00 50.03 100 GLU A C 1
ATOM 771 O O . GLU A 1 100 ? 14.293 19.431 -21.743 1.00 50.03 100 GLU A O 1
ATOM 776 N N . PRO A 1 101 ? 13.526 19.346 -23.872 1.00 46.72 101 PRO A N 1
ATOM 777 C CA . PRO A 1 101 ? 14.856 19.337 -24.440 1.00 46.72 101 PRO A CA 1
ATOM 778 C C . PRO A 1 101 ? 15.541 20.584 -23.909 1.00 46.72 101 PRO A C 1
ATOM 780 O O . PRO A 1 101 ? 15.091 21.683 -24.230 1.00 46.72 101 PRO A O 1
ATOM 783 N N . GLU A 1 102 ? 16.563 20.393 -23.059 1.00 46.34 102 GLU A N 1
ATOM 784 C CA . GLU A 1 102 ? 17.408 21.465 -22.540 1.00 46.34 102 GLU A CA 1
ATOM 785 C C . GLU A 1 102 ? 17.658 22.382 -23.721 1.00 46.34 102 GLU A C 1
ATOM 787 O O . GLU A 1 102 ? 18.278 21.958 -24.706 1.00 46.34 102 GLU A O 1
ATOM 792 N N . ALA A 1 103 ? 17.051 23.575 -23.673 1.00 43.78 103 ALA A N 1
ATOM 793 C CA . ALA A 1 103 ? 17.177 24.564 -24.719 1.00 43.78 103 ALA A CA 1
ATOM 794 C C . ALA A 1 103 ? 18.670 24.667 -24.959 1.00 43.78 103 ALA A C 1
ATOM 796 O O . ALA A 1 103 ? 19.398 25.049 -24.042 1.00 43.78 103 ALA A O 1
ATOM 797 N N . ARG A 1 104 ? 19.118 24.168 -26.121 1.00 45.03 104 ARG A N 1
ATOM 798 C CA . ARG A 1 104 ? 20.535 24.002 -26.421 1.00 45.03 104 ARG A CA 1
ATOM 799 C C . ARG A 1 104 ? 21.167 25.346 -26.137 1.00 45.03 104 ARG A C 1
ATOM 801 O O . ARG A 1 104 ? 20.972 26.288 -26.902 1.00 45.03 104 ARG A O 1
ATOM 808 N N . SER A 1 105 ? 21.873 25.430 -25.016 1.00 48.72 105 SER A N 1
ATOM 809 C CA . SER A 1 105 ? 22.765 26.526 -24.723 1.00 48.72 105 SER A CA 1
ATOM 810 C C . SER A 1 105 ? 23.790 26.456 -25.840 1.00 48.72 105 SER A C 1
ATOM 812 O O . SER A 1 105 ? 24.670 25.593 -25.858 1.00 48.72 105 SER A O 1
ATOM 814 N N . SER A 1 106 ? 23.560 27.274 -26.867 1.00 46.91 106 SER A N 1
ATOM 815 C CA . SER A 1 106 ? 24.496 27.476 -27.950 1.00 46.91 106 SER A CA 1
ATOM 816 C C . SER A 1 106 ? 25.808 27.881 -27.307 1.00 46.91 106 SER A C 1
ATOM 818 O O . SER A 1 106 ? 25.883 28.853 -26.553 1.00 46.91 106 SER A O 1
ATOM 820 N N . SER A 1 107 ? 26.802 27.049 -27.557 1.00 48.09 107 SER A N 1
ATOM 821 C CA . SER A 1 107 ? 28.120 27.109 -26.972 1.00 48.09 107 SER A CA 1
ATOM 822 C C . SER A 1 107 ? 28.766 28.477 -27.169 1.00 48.09 107 SER A C 1
ATOM 824 O O . SER A 1 107 ? 28.750 29.026 -28.264 1.00 48.09 107 SER A O 1
ATOM 826 N N . ALA A 1 108 ? 29.362 28.953 -26.080 1.00 45.22 108 ALA A N 1
ATOM 827 C CA . ALA A 1 108 ? 30.689 29.547 -26.012 1.00 45.22 108 ALA A CA 1
ATOM 828 C C . ALA A 1 108 ? 31.137 30.458 -27.167 1.00 45.22 108 ALA A C 1
ATOM 830 O O . ALA A 1 108 ? 31.611 29.994 -28.200 1.00 45.22 108 ALA A O 1
ATOM 831 N N . GLU A 1 109 ? 31.228 31.748 -26.851 1.00 37.09 109 GLU A N 1
ATOM 832 C CA . GLU A 1 109 ? 32.352 32.560 -27.300 1.00 37.09 109 GLU A CA 1
ATOM 833 C C . GLU A 1 109 ? 33.125 32.999 -26.048 1.00 37.09 109 GLU A C 1
ATOM 835 O O . GLU A 1 109 ? 32.612 33.724 -25.197 1.00 37.09 109 GLU A O 1
ATOM 840 N N . SER A 1 110 ? 34.333 32.460 -25.865 1.00 40.59 110 SER A N 1
ATOM 841 C CA . SER A 1 110 ? 35.260 32.884 -24.811 1.00 40.59 110 SER A CA 1
ATOM 842 C C . SER A 1 110 ? 36.076 34.085 -25.289 1.00 40.59 110 SER A C 1
ATOM 844 O O . SER A 1 110 ? 36.752 33.958 -26.309 1.00 40.59 110 SER A O 1
ATOM 846 N N . PRO A 1 111 ? 36.148 35.192 -24.530 1.00 41.25 111 PRO A N 1
ATOM 847 C CA . PRO A 1 111 ? 37.213 36.169 -24.694 1.00 41.25 111 PRO A CA 1
ATOM 848 C C . PRO A 1 111 ? 38.316 35.963 -23.639 1.00 41.25 111 PRO A C 1
ATOM 850 O O . PRO A 1 111 ? 38.052 35.791 -22.449 1.00 41.25 111 PRO A O 1
ATOM 853 N N . ALA A 1 112 ? 39.571 35.987 -24.091 1.00 36.53 112 ALA A N 1
ATOM 854 C CA . ALA A 1 112 ? 40.766 36.086 -23.248 1.00 36.53 112 ALA A CA 1
ATOM 855 C C . ALA A 1 112 ? 41.052 37.566 -22.862 1.00 36.53 112 ALA A C 1
ATOM 857 O O . ALA A 1 112 ? 40.464 38.471 -23.456 1.00 36.53 112 ALA A O 1
ATOM 858 N N . PRO A 1 113 ? 41.916 37.842 -21.860 1.00 44.31 113 PRO A N 1
ATOM 859 C CA . PRO A 1 113 ? 41.839 39.044 -21.027 1.00 44.31 113 PRO A CA 1
ATOM 860 C C . PRO A 1 113 ? 42.640 40.239 -21.568 1.00 44.31 113 PRO A C 1
ATOM 862 O O . PRO A 1 113 ? 43.749 40.084 -22.076 1.00 44.31 113 PRO A O 1
ATOM 865 N N . GLY A 1 114 ? 42.112 41.450 -21.365 1.00 35.19 114 GLY A N 1
ATOM 866 C CA . GLY A 1 114 ? 42.786 42.717 -21.651 1.00 35.19 114 GLY A CA 1
ATOM 867 C C . GLY A 1 114 ? 42.279 43.842 -20.743 1.00 35.19 114 GLY A C 1
ATOM 868 O O . GLY A 1 114 ? 41.082 44.058 -20.608 1.00 35.19 114 GLY A O 1
ATOM 869 N N . SER A 1 115 ? 43.221 44.506 -20.086 1.00 40.47 115 SER A N 1
ATOM 870 C CA . SER A 1 115 ? 43.133 45.521 -19.028 1.00 40.47 115 SER A CA 1
ATOM 871 C C . SER A 1 115 ? 42.470 46.863 -19.390 1.00 40.47 115 SER A C 1
ATOM 873 O O . SER A 1 115 ? 42.725 47.379 -20.474 1.00 40.47 115 SER A O 1
ATOM 875 N N . GLY A 1 116 ? 41.826 47.513 -18.402 1.00 33.16 116 GLY A N 1
ATOM 876 C CA . GLY A 1 116 ? 41.783 48.987 -18.281 1.00 33.16 116 GLY A CA 1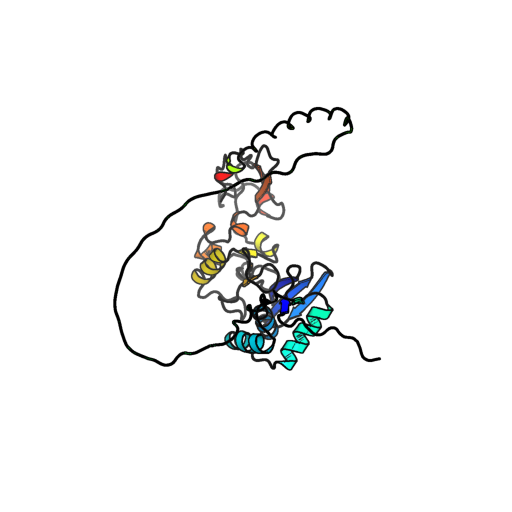
ATOM 877 C C . GLY A 1 116 ? 40.418 49.636 -17.976 1.00 33.16 116 GLY A C 1
ATOM 878 O O . GLY A 1 116 ? 39.623 49.860 -18.877 1.00 33.16 116 GLY A O 1
ATOM 879 N N . THR A 1 117 ? 40.186 50.002 -16.710 1.00 35.09 117 THR A N 1
ATOM 880 C CA . THR A 1 117 ? 39.167 50.953 -16.170 1.00 35.09 117 THR A CA 1
ATOM 881 C C . THR A 1 117 ? 39.462 52.407 -16.660 1.00 35.09 117 THR A C 1
ATOM 883 O O . THR A 1 117 ? 40.605 52.606 -17.077 1.00 35.09 117 THR A O 1
ATOM 886 N N . PRO A 1 118 ? 38.589 53.461 -16.553 1.00 48.72 118 PRO A N 1
ATOM 887 C CA . PRO A 1 118 ? 37.457 53.614 -15.617 1.00 48.72 118 PRO A CA 1
ATOM 888 C C . PRO A 1 118 ? 36.181 54.417 -16.030 1.00 48.72 118 PRO A C 1
ATOM 890 O O . PRO A 1 118 ? 36.129 55.073 -17.060 1.00 48.72 118 PRO A O 1
ATOM 893 N N . LEU A 1 119 ? 35.188 54.357 -15.114 1.00 33.38 119 LEU A N 1
ATOM 894 C CA . LEU A 1 119 ? 34.119 55.314 -14.718 1.00 33.38 119 LEU A CA 1
ATOM 895 C C . LEU A 1 119 ? 33.380 56.181 -15.770 1.00 33.38 119 LEU A C 1
ATOM 897 O O . LEU A 1 119 ? 33.981 57.066 -16.364 1.00 33.38 119 LEU A O 1
ATOM 901 N N . ALA A 1 120 ? 32.035 56.132 -15.767 1.00 31.11 120 ALA A N 1
ATOM 902 C CA . ALA A 1 120 ? 31.155 57.196 -15.223 1.00 31.11 120 ALA A CA 1
ATOM 903 C C . ALA A 1 120 ? 29.648 56.880 -15.416 1.00 31.11 120 ALA A C 1
ATOM 905 O O . ALA A 1 120 ? 29.274 55.935 -16.099 1.00 31.11 120 ALA A O 1
ATOM 906 N N . VAL A 1 121 ? 28.800 57.655 -14.737 1.00 35.75 121 VAL A N 1
ATOM 907 C CA . VAL A 1 121 ? 27.463 57.334 -14.206 1.00 35.75 121 VAL A CA 1
ATOM 908 C C . VAL A 1 121 ? 26.323 58.083 -14.929 1.00 35.75 121 VAL A C 1
ATOM 910 O O . VAL A 1 121 ? 26.448 59.289 -15.103 1.00 35.75 121 VAL A O 1
ATOM 913 N N . ALA A 1 122 ? 25.203 57.367 -15.176 1.00 39.31 122 ALA A N 1
ATOM 914 C CA . ALA A 1 122 ? 23.777 57.788 -15.316 1.00 39.31 122 ALA A CA 1
ATOM 915 C C . ALA A 1 122 ? 23.400 58.826 -16.418 1.00 39.31 122 ALA A C 1
ATOM 917 O O . ALA A 1 122 ? 24.303 59.436 -16.979 1.00 39.31 122 ALA A O 1
ATOM 918 N N . PRO A 1 123 ? 22.105 59.104 -16.740 1.00 45.28 123 PRO A N 1
ATOM 919 C CA . PRO A 1 123 ? 20.826 58.583 -16.220 1.00 45.28 123 PRO A CA 1
ATOM 920 C C . PRO A 1 123 ? 19.772 58.176 -17.296 1.00 45.28 123 PRO A C 1
ATOM 922 O O . PRO A 1 123 ? 19.972 58.311 -18.499 1.00 45.28 123 PRO A O 1
ATOM 925 N N . THR A 1 124 ? 18.619 57.698 -16.814 1.00 41.06 124 THR A N 1
ATOM 926 C CA . THR A 1 124 ? 17.315 57.508 -17.495 1.00 41.06 124 THR A CA 1
ATOM 927 C C . THR A 1 124 ? 16.837 58.767 -18.250 1.00 41.06 124 THR A C 1
ATOM 929 O O . THR A 1 124 ? 17.182 59.875 -17.835 1.00 41.06 124 THR A O 1
ATOM 932 N N . PRO A 1 125 ? 15.969 58.646 -19.279 1.00 47.22 125 PRO A N 1
ATOM 933 C CA . PRO A 1 125 ? 14.555 58.961 -19.016 1.00 47.22 125 PRO A CA 1
ATOM 934 C C . PRO A 1 125 ? 13.516 58.142 -19.813 1.00 47.22 125 PRO A C 1
ATOM 936 O O . PRO A 1 125 ? 13.801 57.499 -20.819 1.00 47.22 125 PRO A O 1
ATOM 939 N N . ALA A 1 126 ? 12.282 58.219 -19.312 1.00 36.50 126 ALA A N 1
ATOM 940 C CA . ALA A 1 126 ? 11.029 57.805 -19.936 1.00 36.50 126 ALA A CA 1
ATOM 941 C C . ALA A 1 126 ? 10.545 58.815 -20.995 1.00 36.50 126 ALA A C 1
ATOM 943 O O . ALA A 1 126 ? 10.875 59.993 -20.882 1.00 36.50 126 ALA A O 1
ATOM 944 N N . LEU A 1 127 ? 9.699 58.382 -21.940 1.00 31.34 127 LEU A N 1
ATOM 945 C CA . LEU A 1 127 ? 8.343 58.916 -22.190 1.00 31.34 127 LEU A CA 1
ATOM 946 C C . LEU A 1 127 ? 7.734 58.356 -23.487 1.00 31.34 127 LEU A C 1
ATOM 948 O O . LEU A 1 127 ? 8.432 58.027 -24.440 1.00 31.34 127 LEU A O 1
ATOM 952 N N . GLU A 1 128 ? 6.410 58.235 -23.429 1.00 32.41 128 GLU A N 1
ATOM 953 C CA . GLU A 1 128 ? 5.450 57.648 -24.366 1.00 32.41 128 GLU A CA 1
ATOM 954 C C . GLU A 1 128 ? 5.153 58.542 -25.616 1.00 32.41 128 GLU A C 1
ATOM 956 O O . GLU A 1 128 ? 6.030 59.286 -26.050 1.00 32.41 128 GLU A O 1
ATOM 961 N N . PRO A 1 129 ? 3.972 58.470 -26.276 1.00 63.41 129 PRO A N 1
ATOM 962 C CA . PRO A 1 129 ? 3.794 57.883 -27.602 1.00 63.41 129 PRO A CA 1
ATOM 963 C C . PRO A 1 129 ? 3.352 58.927 -28.650 1.00 63.41 129 PRO A C 1
ATOM 965 O O . PRO A 1 129 ? 2.970 60.048 -28.315 1.00 63.41 129 PRO A O 1
ATOM 968 N N . THR A 1 130 ? 3.308 58.565 -29.935 1.00 33.03 130 THR A N 1
ATOM 969 C CA . THR A 1 130 ? 2.619 59.392 -30.940 1.00 33.03 130 THR A CA 1
ATOM 970 C C . THR A 1 130 ? 1.796 58.580 -31.933 1.00 33.03 130 THR A C 1
ATOM 972 O O . THR A 1 130 ? 2.185 57.528 -32.434 1.00 33.03 130 THR A O 1
ATOM 975 N N . ILE A 1 131 ? 0.606 59.133 -32.140 1.00 41.47 131 ILE A N 1
ATOM 976 C CA . ILE A 1 131 ? -0.547 58.719 -32.932 1.00 41.47 131 ILE A CA 1
ATOM 977 C C . ILE A 1 131 ? -0.354 59.157 -34.394 1.00 41.47 131 ILE A C 1
ATOM 979 O O . ILE A 1 131 ? 0.143 60.257 -34.621 1.00 41.47 131 ILE A O 1
ATOM 983 N N . ALA A 1 132 ? -0.827 58.360 -35.357 1.00 33.09 132 ALA A N 1
ATOM 984 C CA . ALA A 1 132 ? -1.389 58.806 -36.647 1.00 33.09 132 ALA A CA 1
ATOM 985 C C . ALA A 1 132 ? -2.080 57.584 -37.294 1.00 33.09 132 ALA A C 1
ATOM 987 O O . ALA A 1 132 ? -1.422 56.586 -37.566 1.00 33.09 132 ALA A O 1
ATOM 988 N N . ASP A 1 133 ? -3.405 57.453 -37.292 1.00 33.31 133 ASP A N 1
ATOM 989 C CA . ASP A 1 133 ? -4.434 58.196 -38.039 1.00 33.31 133 ASP A CA 1
ATOM 990 C C . ASP A 1 133 ? -4.518 57.792 -39.526 1.00 33.31 133 ASP A C 1
ATOM 992 O O . ASP A 1 133 ? -3.636 58.094 -40.327 1.00 33.31 133 ASP A O 1
ATOM 996 N N . ALA A 1 134 ? -5.603 57.087 -39.864 1.00 33.25 134 ALA A N 1
ATOM 997 C CA . ALA A 1 134 ? -6.155 56.958 -41.211 1.00 33.25 134 ALA A CA 1
ATOM 998 C C . ALA A 1 134 ? -7.626 56.496 -41.123 1.00 33.25 134 ALA A C 1
ATOM 1000 O O . ALA A 1 134 ? -7.937 55.321 -40.929 1.00 33.25 134 ALA A O 1
ATOM 1001 N N . SER A 1 135 ? -8.527 57.466 -41.254 1.00 39.56 135 SER A N 1
ATOM 1002 C CA . SER A 1 135 ? -9.968 57.334 -41.526 1.00 39.56 135 SER A CA 1
ATOM 1003 C C . SER A 1 135 ? -10.221 57.317 -43.056 1.00 39.56 135 SER A C 1
ATOM 1005 O O . SER A 1 135 ? -9.312 57.666 -43.808 1.00 39.56 135 SER A O 1
ATOM 1007 N N . PRO A 1 136 ? -11.455 57.152 -43.575 1.00 54.66 136 PRO A N 1
ATOM 1008 C CA . PRO A 1 136 ? -12.485 56.156 -43.270 1.00 54.66 136 PRO A CA 1
ATOM 1009 C C . PRO A 1 136 ? -13.075 55.509 -44.552 1.00 54.66 136 PRO A C 1
ATOM 1011 O O . PRO A 1 136 ? -12.973 56.039 -45.657 1.00 54.66 136 PRO A O 1
ATOM 1014 N N . ALA A 1 137 ? -13.831 54.421 -44.393 1.00 35.62 137 ALA A N 1
ATOM 1015 C CA . ALA A 1 137 ? -14.886 54.046 -45.337 1.00 35.62 137 ALA A CA 1
ATOM 1016 C C . ALA A 1 137 ? -16.098 53.504 -44.559 1.00 35.62 137 ALA A C 1
ATOM 1018 O O . ALA A 1 137 ? -15.988 52.550 -43.797 1.00 35.62 137 ALA A O 1
ATOM 1019 N N . SER A 1 138 ? -17.250 54.151 -44.730 1.00 44.44 138 SER A N 1
ATOM 1020 C CA . SER A 1 138 ? -18.589 53.656 -44.354 1.00 44.44 138 SER A CA 1
ATOM 1021 C C . SER A 1 138 ? -19.312 53.202 -45.638 1.00 44.44 138 SER A C 1
ATOM 1023 O O . SER A 1 138 ? -18.846 53.604 -46.707 1.00 44.44 138 SER A O 1
ATOM 1025 N N . PRO A 1 139 ? -20.458 52.478 -45.616 1.00 58.94 139 PRO A N 1
ATOM 1026 C CA . PRO A 1 139 ? -21.328 52.144 -44.475 1.00 58.94 139 PRO A CA 1
ATOM 1027 C C . PRO A 1 139 ? -21.905 50.701 -44.476 1.00 58.94 139 PRO A C 1
ATOM 1029 O O . PRO A 1 139 ? -21.942 50.022 -45.499 1.00 58.94 139 PRO A O 1
ATOM 1032 N N . SER A 1 140 ? -22.495 50.270 -43.354 1.00 37.25 140 SER A N 1
ATOM 1033 C CA . SER A 1 140 ? -23.738 49.466 -43.339 1.00 37.25 140 SER A CA 1
ATOM 1034 C C . SER A 1 140 ? -24.362 49.455 -41.933 1.00 37.25 140 SER A C 1
ATOM 1036 O O . SER A 1 140 ? -23.622 49.357 -40.955 1.00 37.25 140 SER A O 1
ATOM 1038 N N . PRO A 1 141 ? -25.697 49.573 -41.794 1.00 54.81 141 PRO A N 1
ATOM 1039 C CA . PRO A 1 141 ? -26.357 49.529 -40.494 1.00 54.81 141 PRO A CA 1
ATOM 1040 C C . PRO A 1 141 ? -26.457 48.083 -39.987 1.00 54.81 141 PRO A C 1
ATOM 1042 O O . PRO A 1 141 ? -27.232 47.280 -40.506 1.00 54.81 141 PRO A O 1
ATOM 1045 N N . SER A 1 142 ? -25.674 47.763 -38.955 1.00 50.91 142 SER A N 1
ATOM 1046 C CA . SER A 1 142 ? -25.805 46.510 -38.206 1.00 50.91 142 SER A CA 1
ATOM 1047 C C . SER A 1 142 ? -27.107 46.491 -37.392 1.00 50.91 142 SER A C 1
ATOM 1049 O O . SER A 1 142 ? -27.464 47.508 -36.790 1.00 50.91 142 SER A O 1
ATOM 1051 N N . PRO A 1 143 ? -27.816 45.351 -37.333 1.00 52.00 143 PRO A N 1
ATOM 1052 C CA . PRO A 1 143 ? -28.995 45.192 -36.491 1.00 52.00 143 PRO A CA 1
ATOM 1053 C C . PRO A 1 143 ? -28.623 45.315 -35.009 1.00 52.00 143 PRO A C 1
ATOM 1055 O O . PRO A 1 143 ? -27.548 44.889 -34.585 1.00 52.00 143 PRO A O 1
ATOM 1058 N N . ALA A 1 144 ? -29.523 45.909 -34.225 1.00 54.41 144 ALA A N 1
ATOM 1059 C CA . ALA A 1 144 ? -29.359 46.089 -32.789 1.00 54.41 144 ALA A CA 1
ATOM 1060 C C . ALA A 1 144 ? -29.095 44.743 -32.093 1.00 54.41 144 ALA A C 1
ATOM 1062 O O . ALA A 1 144 ? -29.919 43.829 -32.139 1.00 54.41 144 ALA A O 1
ATOM 1063 N N . MET A 1 145 ? -27.932 44.646 -31.449 1.00 49.19 145 MET A N 1
ATOM 1064 C CA . MET A 1 145 ? -27.569 43.559 -30.546 1.00 49.19 145 MET A CA 1
ATOM 1065 C C . MET A 1 145 ? -28.619 43.440 -29.426 1.00 49.19 145 MET A C 1
ATOM 1067 O O . MET A 1 145 ? -28.933 44.457 -28.800 1.00 49.19 145 MET A O 1
ATOM 1071 N N . PRO A 1 146 ? -29.143 42.240 -29.122 1.00 58.53 146 PRO A N 1
ATOM 1072 C CA . PRO A 1 146 ? -29.902 42.033 -27.898 1.00 58.53 146 PRO A CA 1
ATOM 1073 C C . PRO A 1 146 ? -28.988 42.304 -26.697 1.00 58.53 146 PRO A C 1
ATOM 1075 O O . PRO A 1 146 ? -27.847 41.842 -26.651 1.00 58.53 146 PRO A O 1
ATOM 1078 N N . SER A 1 147 ? -29.489 43.083 -25.740 1.00 67.38 147 SER A N 1
ATOM 1079 C CA . SER A 1 147 ? -28.828 43.341 -24.461 1.00 67.38 147 SER A CA 1
ATOM 1080 C C . SER A 1 147 ? -28.423 42.023 -23.804 1.00 67.38 147 SER A C 1
ATOM 1082 O O . SER A 1 147 ? -29.255 41.117 -23.704 1.00 67.38 147 SER A O 1
ATOM 1084 N N . SER A 1 148 ? -27.169 41.929 -23.354 1.00 63.88 148 SER A N 1
ATOM 1085 C CA . SER A 1 148 ? -26.653 40.773 -22.622 1.00 63.88 148 SER A CA 1
ATOM 1086 C C . SER A 1 148 ? -27.629 40.352 -21.517 1.00 63.88 148 SER A C 1
ATOM 1088 O O . SER A 1 148 ? -28.104 41.225 -20.780 1.00 63.88 148 SER A O 1
ATOM 1090 N N . PRO A 1 149 ? -27.949 39.051 -21.385 1.00 68.62 149 PRO A N 1
ATOM 1091 C CA . PRO A 1 149 ? -28.749 38.583 -20.265 1.00 68.62 149 PRO A CA 1
ATOM 1092 C C . PRO A 1 149 ? -28.047 38.963 -18.953 1.00 68.62 149 PRO A C 1
ATOM 1094 O O . PRO A 1 149 ? -26.810 38.977 -18.906 1.00 68.62 149 PRO A O 1
ATOM 1097 N N . PRO A 1 150 ? -28.809 39.299 -17.897 1.00 70.12 150 PRO A N 1
ATOM 1098 C CA . PRO A 1 150 ? -28.227 39.578 -16.594 1.00 70.12 150 PRO A CA 1
ATOM 1099 C C . PRO A 1 150 ? -27.352 38.390 -16.163 1.00 70.12 150 PRO A C 1
ATOM 1101 O O . PRO A 1 150 ? -27.690 37.245 -16.485 1.00 70.12 150 PRO A O 1
ATOM 1104 N N . PRO A 1 151 ? -26.227 38.643 -15.471 1.00 67.06 151 PRO A N 1
ATOM 1105 C CA . PRO A 1 151 ? -25.373 37.573 -14.979 1.00 67.06 151 PRO A CA 1
ATOM 1106 C C . PRO A 1 151 ? -26.221 36.586 -14.175 1.00 67.06 151 PRO A C 1
ATOM 1108 O O . PRO A 1 151 ? -27.068 36.995 -13.376 1.00 67.06 151 PRO A O 1
ATOM 1111 N N . ALA A 1 152 ? -26.014 35.292 -14.430 1.00 61.47 152 ALA A N 1
ATOM 1112 C CA . ALA A 1 152 ? -26.654 34.237 -13.659 1.00 61.47 152 ALA A CA 1
ATOM 1113 C C . ALA A 1 152 ? -26.422 34.502 -12.159 1.00 61.47 152 ALA A C 1
ATOM 1115 O O . ALA A 1 152 ? -25.328 34.953 -11.799 1.00 61.47 152 ALA A O 1
ATOM 1116 N N . PRO A 1 153 ? -27.426 34.268 -11.293 1.00 60.81 153 PRO A N 1
ATOM 1117 C CA . PRO A 1 153 ? -27.246 34.433 -9.860 1.00 60.81 153 PRO A CA 1
ATOM 1118 C C . PRO A 1 153 ? -26.023 33.626 -9.428 1.00 60.81 153 PRO A C 1
ATOM 1120 O O . PRO A 1 153 ? -25.903 32.444 -9.759 1.00 60.81 153 PRO A O 1
ATOM 1123 N N . VAL A 1 154 ? -25.100 34.296 -8.739 1.00 55.00 154 VAL A N 1
ATOM 1124 C CA . VAL A 1 154 ? -23.940 33.648 -8.129 1.00 55.00 154 VAL A CA 1
ATOM 1125 C C . VAL A 1 154 ? -24.495 32.537 -7.231 1.00 55.00 154 VAL A C 1
ATOM 1127 O O . VAL A 1 154 ? -25.394 32.829 -6.433 1.00 55.00 154 VAL A O 1
ATOM 1130 N N . PRO A 1 155 ? -24.060 31.272 -7.387 1.00 57.56 155 PRO A N 1
ATOM 1131 C CA . PRO A 1 155 ? -24.479 30.218 -6.473 1.00 57.56 155 PRO A CA 1
ATOM 1132 C C . PRO A 1 155 ? -24.160 30.668 -5.040 1.00 57.56 155 PRO A C 1
ATOM 1134 O O . PRO A 1 155 ? -23.152 31.356 -4.852 1.00 57.56 155 PRO A O 1
ATOM 1137 N N . PRO A 1 156 ? -25.011 30.349 -4.046 1.00 57.91 156 PRO A N 1
ATOM 1138 C CA . PRO A 1 156 ? -24.708 30.681 -2.658 1.00 57.91 156 PRO A CA 1
ATOM 1139 C C . PRO A 1 156 ? -23.286 30.212 -2.335 1.00 57.91 156 PRO A C 1
ATOM 1141 O O . PRO A 1 156 ? -22.879 29.146 -2.810 1.00 57.91 156 PRO A O 1
ATOM 1144 N N . GLU A 1 157 ? -22.527 31.036 -1.602 1.00 59.75 157 GLU A N 1
ATOM 1145 C CA . GLU A 1 157 ? -21.208 30.646 -1.096 1.00 59.75 157 GLU A CA 1
ATOM 1146 C C . GLU A 1 157 ? -21.327 29.238 -0.519 1.00 59.75 157 GLU A C 1
ATOM 1148 O O . GLU A 1 157 ? -22.211 28.972 0.294 1.00 59.75 157 GLU A O 1
ATOM 1153 N N . ALA A 1 158 ? -20.514 28.315 -1.033 1.00 61.62 158 ALA A N 1
ATOM 1154 C CA . ALA A 1 158 ? -20.561 26.933 -0.596 1.00 61.62 158 ALA A CA 1
ATOM 1155 C C . ALA A 1 158 ? -20.310 26.905 0.916 1.00 61.62 158 ALA A C 1
ATOM 1157 O O . ALA A 1 158 ? -19.258 27.369 1.358 1.00 61.62 158 ALA A O 1
ATOM 1158 N N . ASP A 1 159 ? -21.278 26.394 1.681 1.00 76.25 159 ASP A N 1
ATOM 1159 C CA . ASP A 1 159 ? -21.157 26.233 3.130 1.00 76.25 159 ASP A CA 1
ATOM 1160 C C . ASP A 1 159 ? -19.819 25.559 3.463 1.00 76.25 159 ASP A C 1
ATOM 1162 O O . ASP A 1 159 ? -19.484 24.526 2.868 1.00 76.25 159 ASP A O 1
ATOM 1166 N N . ASP A 1 160 ? -19.063 26.149 4.399 1.00 86.12 160 ASP A N 1
ATOM 1167 C CA . ASP A 1 160 ? -17.766 25.631 4.842 1.00 86.12 160 ASP A CA 1
ATOM 1168 C C . ASP A 1 160 ? -17.924 24.162 5.278 1.00 86.12 160 ASP A C 1
ATOM 1170 O O . ASP A 1 160 ? -18.593 23.888 6.284 1.00 86.12 160 ASP A O 1
ATOM 1174 N N . PRO A 1 161 ? -17.312 23.197 4.559 1.00 85.12 161 PRO A N 1
ATOM 1175 C CA . PRO A 1 161 ? -17.403 21.784 4.903 1.00 85.12 161 PRO A CA 1
ATOM 1176 C C . PRO A 1 161 ? -16.961 21.489 6.338 1.00 85.12 161 PRO A C 1
ATOM 1178 O O . PRO A 1 161 ? -17.482 20.561 6.953 1.00 85.12 161 PRO A O 1
ATOM 1181 N N . GLY A 1 162 ? -16.032 22.279 6.889 1.00 86.88 162 GLY A N 1
ATOM 1182 C CA . GLY A 1 162 ? -15.535 22.128 8.255 1.00 86.88 162 GLY A CA 1
ATOM 1183 C C . GLY A 1 162 ? -16.572 22.454 9.333 1.00 86.88 162 GLY A C 1
ATOM 1184 O O . GLY A 1 162 ? -16.508 21.896 10.434 1.00 86.88 162 GLY A O 1
ATOM 1185 N N . GLU A 1 163 ? -17.557 23.298 9.019 1.00 90.56 163 GLU A N 1
ATOM 1186 C CA . GLU A 1 163 ? -18.619 23.702 9.945 1.00 90.56 163 GLU A CA 1
ATOM 1187 C C . GLU A 1 163 ? -19.823 22.756 9.932 1.00 90.56 163 GLU A C 1
ATOM 1189 O O . GLU A 1 163 ? -20.728 22.899 10.763 1.00 90.56 163 GLU A O 1
ATOM 1194 N N . ARG A 1 164 ? -19.851 21.755 9.045 1.00 90.19 164 ARG A N 1
ATOM 1195 C CA . ARG A 1 164 ? -20.971 20.811 8.970 1.00 90.19 164 ARG A CA 1
ATOM 1196 C C . ARG A 1 164 ? -21.164 20.076 10.302 1.00 90.19 164 ARG A C 1
ATOM 1198 O O . ARG A 1 164 ? -20.181 19.601 10.888 1.00 90.19 164 ARG A O 1
ATOM 1205 N N . PRO A 1 165 ? -22.406 19.988 10.813 1.00 90.44 165 PRO A N 1
ATOM 1206 C CA . PRO A 1 165 ? -22.703 19.217 12.008 1.00 90.44 165 PRO A CA 1
ATOM 1207 C C . PRO A 1 165 ? -22.389 17.740 11.774 1.00 90.44 165 PRO A C 1
ATOM 1209 O O . PRO A 1 165 ? -22.642 17.196 10.698 1.00 90.44 165 PRO A O 1
ATOM 1212 N N . VAL A 1 166 ? -21.843 17.090 12.797 1.00 88.19 166 VAL A N 1
ATOM 1213 C CA . VAL A 1 166 ? -21.577 15.650 12.784 1.00 88.19 166 VAL A CA 1
ATOM 1214 C C . VAL A 1 166 ? -22.730 14.933 13.468 1.00 88.19 166 VAL A C 1
ATOM 1216 O O . VAL A 1 166 ? -23.005 15.163 14.646 1.00 88.19 166 VAL A O 1
ATOM 1219 N N . VAL A 1 167 ? -23.389 14.034 12.740 1.00 85.00 167 VAL A N 1
ATOM 1220 C CA . VAL A 1 167 ? -24.419 13.151 13.294 1.00 85.00 167 VAL A CA 1
ATOM 1221 C C . VAL A 1 167 ? -23.772 11.813 13.615 1.00 85.00 167 VAL A C 1
ATOM 1223 O O . VAL A 1 167 ? -23.454 11.014 12.730 1.00 85.00 167 VAL A O 1
ATOM 1226 N N . GLY A 1 168 ? -23.512 11.618 14.907 1.00 73.88 168 GLY A N 1
ATOM 1227 C CA . GLY A 1 168 ? -22.818 10.456 15.439 1.00 73.88 168 GLY A CA 1
ATOM 1228 C C . GLY A 1 168 ? -23.679 9.198 15.552 1.00 73.88 168 GLY A C 1
ATOM 1229 O O . GLY A 1 168 ? -24.902 9.205 15.417 1.00 73.88 168 GLY A O 1
ATOM 1230 N N . LEU A 1 169 ? -22.992 8.102 15.855 1.00 66.00 169 LEU A N 1
ATOM 1231 C CA . LEU A 1 169 ? -23.582 6.817 16.220 1.00 66.00 169 LEU A CA 1
ATOM 1232 C C . LEU A 1 169 ? -24.085 6.822 17.668 1.00 66.00 169 LEU A C 1
ATOM 1234 O O . LEU A 1 169 ? -23.621 7.641 18.464 1.00 66.00 169 LEU A O 1
ATOM 1238 N N . PRO A 1 170 ? -24.955 5.864 18.046 1.00 57.09 170 PRO A N 1
ATOM 1239 C CA . PRO A 1 170 ? -25.274 5.626 19.447 1.00 57.09 170 PRO A CA 1
ATOM 1240 C C . PRO A 1 170 ? -23.995 5.441 20.272 1.00 57.09 170 PRO A C 1
ATOM 1242 O O . PRO A 1 170 ? -23.061 4.750 19.852 1.00 57.09 170 PRO A O 1
ATOM 1245 N N . GLU A 1 171 ? -23.957 6.051 21.455 1.00 56.97 171 GLU A N 1
ATOM 1246 C CA . GLU A 1 171 ? -22.851 5.889 22.393 1.00 56.97 171 GLU A CA 1
ATOM 1247 C C . GLU A 1 171 ? -22.648 4.407 22.758 1.00 56.97 171 GLU A C 1
ATOM 1249 O O . GLU A 1 171 ? -23.601 3.637 22.884 1.00 56.97 171 GLU A O 1
ATOM 1254 N N . GLY A 1 172 ? -21.392 4.001 22.964 1.00 60.97 172 GLY A N 1
ATOM 1255 C CA . GLY A 1 172 ? -21.064 2.720 23.596 1.00 60.97 172 GLY A CA 1
ATOM 1256 C C . GLY A 1 172 ? -20.358 1.688 22.724 1.00 60.97 172 GLY A C 1
ATOM 1257 O O . GLY A 1 172 ? -19.871 0.707 23.287 1.00 60.97 172 GLY A O 1
ATOM 1258 N N . LEU A 1 173 ? -20.231 1.882 21.404 1.00 70.50 173 LEU A N 1
ATOM 1259 C CA . LEU A 1 173 ? -19.409 0.967 20.609 1.00 70.50 173 LEU A CA 1
ATOM 1260 C C . LEU A 1 173 ? -17.959 1.043 21.087 1.00 70.50 173 LEU A C 1
ATOM 1262 O O . LEU A 1 173 ? -17.357 2.122 21.124 1.00 70.50 173 LEU A O 1
ATOM 1266 N N . ARG A 1 174 ? -17.400 -0.115 21.433 1.00 72.31 174 ARG A N 1
ATOM 1267 C CA . ARG A 1 174 ? -16.046 -0.213 21.955 1.00 72.31 174 ARG A CA 1
ATOM 1268 C C . ARG A 1 174 ? -15.239 -1.307 21.257 1.00 72.31 174 ARG A C 1
ATOM 1270 O O . ARG A 1 174 ? -15.773 -2.366 20.943 1.00 72.31 174 ARG A O 1
ATOM 1277 N N . CYS A 1 175 ? -13.962 -1.032 20.998 1.00 75.94 175 CYS A N 1
ATOM 1278 C CA . CYS A 1 175 ? -13.018 -1.974 20.401 1.00 75.94 175 CYS A CA 1
ATOM 1279 C C . CYS A 1 175 ? -12.449 -2.885 21.492 1.00 75.94 175 CYS A C 1
ATOM 1281 O O . CYS A 1 175 ? -11.829 -2.395 22.436 1.00 75.94 175 CYS A O 1
ATOM 1283 N N . ASP A 1 176 ? -12.629 -4.198 21.355 1.00 76.25 176 ASP A N 1
ATOM 1284 C CA . ASP A 1 176 ? -12.083 -5.197 22.286 1.00 76.25 176 ASP A CA 1
ATOM 1285 C C . ASP A 1 176 ? -10.606 -5.542 22.019 1.00 76.25 176 ASP A C 1
ATOM 1287 O O . ASP A 1 176 ? -9.998 -6.325 22.745 1.00 76.25 176 ASP A O 1
ATOM 1291 N N . GLY A 1 177 ? -10.022 -4.971 20.961 1.00 75.50 177 GLY A N 1
ATOM 1292 C CA . GLY A 1 177 ? -8.642 -5.219 20.560 1.00 75.50 177 GLY A CA 1
ATOM 1293 C C . GLY A 1 177 ? -8.394 -6.599 19.945 1.00 75.50 177 GLY A C 1
ATOM 1294 O O . GLY A 1 177 ? -7.261 -6.856 19.554 1.00 75.50 177 GLY A O 1
ATOM 1295 N N . GLY A 1 178 ? -9.408 -7.454 19.772 1.00 75.19 178 GLY A N 1
ATOM 1296 C CA . GLY A 1 178 ? -9.269 -8.861 19.371 1.00 75.19 178 GLY A CA 1
ATOM 1297 C C . GLY A 1 178 ? -8.754 -9.106 17.947 1.00 75.19 178 GLY A C 1
ATOM 1298 O O . GLY A 1 178 ? -8.607 -10.251 17.530 1.00 75.19 178 GLY A O 1
ATOM 1299 N N . GLY A 1 179 ? -8.504 -8.050 17.166 1.00 77.06 179 GLY A N 1
ATOM 1300 C CA . GLY A 1 179 ? -7.720 -8.113 15.927 1.00 77.06 179 GLY A CA 1
ATOM 1301 C C . GLY A 1 179 ? -8.365 -8.832 14.735 1.00 77.06 179 GLY A C 1
ATOM 1302 O O . GLY A 1 179 ? -7.808 -8.810 13.640 1.00 77.06 179 GLY A O 1
ATOM 1303 N N . THR A 1 180 ? -9.561 -9.408 14.892 1.00 81.31 180 THR A N 1
ATOM 1304 C CA . THR A 1 180 ? -10.270 -10.128 13.816 1.00 81.31 180 THR A CA 1
ATOM 1305 C C . THR A 1 180 ? -10.496 -9.243 12.585 1.00 81.31 180 THR A C 1
ATOM 1307 O O . THR A 1 180 ? -10.217 -9.660 11.464 1.00 81.31 180 THR A O 1
ATOM 1310 N N . CYS A 1 181 ? -10.909 -7.989 12.782 1.00 79.12 181 CYS A N 1
ATOM 1311 C CA . CYS A 1 181 ? -11.096 -7.022 11.698 1.00 79.12 181 CYS A CA 1
ATOM 1312 C C . CYS A 1 181 ? -9.790 -6.664 10.967 1.00 79.12 181 CYS A C 1
ATOM 1314 O O . CYS A 1 181 ? -9.802 -6.400 9.768 1.00 79.12 181 CYS A O 1
ATOM 1316 N N . CYS A 1 182 ? -8.644 -6.719 11.650 1.00 76.06 182 CYS A N 1
ATOM 1317 C CA . CYS A 1 182 ? -7.338 -6.448 11.051 1.00 76.06 182 CYS A CA 1
ATOM 1318 C C . CYS A 1 182 ? -6.894 -7.545 10.067 1.00 76.06 182 CYS A C 1
ATOM 1320 O O . CYS A 1 182 ? -5.985 -7.310 9.272 1.00 76.06 182 CYS A O 1
ATOM 1322 N N . ARG A 1 183 ? -7.525 -8.729 10.104 1.00 81.81 183 ARG A N 1
ATOM 1323 C CA . ARG A 1 183 ? -7.298 -9.823 9.144 1.00 81.81 183 ARG A CA 1
ATOM 1324 C C . ARG A 1 183 ? -8.121 -9.676 7.864 1.00 81.81 183 ARG A C 1
ATOM 1326 O O . ARG A 1 183 ? -7.804 -10.328 6.880 1.00 81.81 183 ARG A O 1
ATOM 1333 N N . LEU A 1 184 ? -9.163 -8.841 7.874 1.00 79.25 184 LEU A N 1
ATOM 1334 C CA . LEU A 1 184 ? -10.041 -8.639 6.717 1.00 79.25 184 LEU A CA 1
ATOM 1335 C C . LEU A 1 184 ? -9.418 -7.710 5.669 1.00 79.25 184 LEU A C 1
ATOM 1337 O O . LEU A 1 184 ? -9.746 -7.792 4.489 1.00 79.25 184 LEU A O 1
ATOM 1341 N N . TYR A 1 185 ? -8.513 -6.827 6.092 1.00 74.56 185 TYR A N 1
ATOM 1342 C CA . TYR A 1 185 ? -7.892 -5.847 5.212 1.00 74.56 185 TYR A CA 1
ATOM 1343 C C . TYR A 1 185 ? -6.543 -6.345 4.695 1.00 74.56 185 TYR A C 1
ATOM 1345 O O . TYR A 1 185 ? -5.538 -6.309 5.402 1.00 74.56 185 TYR A O 1
ATOM 1353 N N . GLY A 1 186 ? -6.516 -6.752 3.423 1.00 70.31 186 GLY A N 1
ATOM 1354 C CA . GLY A 1 186 ? -5.289 -7.147 2.719 1.00 70.31 186 GLY A CA 1
ATOM 1355 C C . GLY A 1 186 ? -4.362 -5.978 2.354 1.00 70.31 186 GLY A C 1
ATOM 1356 O O . GLY A 1 186 ? -3.249 -6.194 1.884 1.00 70.31 186 GLY A O 1
ATOM 1357 N N . THR A 1 187 ? -4.790 -4.727 2.550 1.00 88.81 187 THR A N 1
ATOM 1358 C CA . THR A 1 187 ? -3.952 -3.534 2.365 1.00 88.81 187 THR A CA 1
ATOM 1359 C C . THR A 1 187 ? -4.284 -2.511 3.440 1.00 88.81 187 THR A C 1
ATOM 1361 O O . THR A 1 187 ? -5.392 -1.981 3.485 1.00 88.81 187 THR A O 1
ATOM 1364 N N . VAL A 1 188 ? -3.307 -2.216 4.296 1.00 92.75 188 VAL A N 1
ATOM 1365 C CA . VAL A 1 188 ? -3.373 -1.082 5.220 1.00 92.75 188 VAL A CA 1
ATOM 1366 C C . VAL A 1 188 ? -2.657 0.092 4.575 1.00 92.75 188 VAL A C 1
ATOM 1368 O O . VAL A 1 188 ? -1.540 -0.057 4.088 1.00 92.75 188 VAL A O 1
ATOM 1371 N N . MET A 1 189 ? -3.307 1.251 4.572 1.00 94.44 189 MET A N 1
ATOM 1372 C CA . MET A 1 189 ? -2.734 2.480 4.036 1.00 94.44 189 MET A CA 1
ATOM 1373 C C . MET A 1 189 ? -2.083 3.291 5.152 1.00 94.44 189 MET A C 1
ATOM 1375 O O . MET A 1 189 ? -2.596 3.328 6.272 1.00 94.44 189 MET A O 1
ATOM 1379 N N . ALA A 1 190 ? -0.979 3.948 4.827 1.00 95.56 190 ALA A N 1
ATOM 1380 C CA . ALA A 1 190 ? -0.300 4.889 5.704 1.00 95.56 190 ALA A CA 1
ATOM 1381 C C . ALA A 1 190 ? 0.215 6.077 4.890 1.00 95.56 190 ALA A C 1
ATOM 1383 O O . ALA A 1 190 ? 0.610 5.919 3.733 1.00 95.56 190 ALA A O 1
ATOM 1384 N N . THR A 1 191 ? 0.252 7.261 5.487 1.00 97.00 191 THR A N 1
ATOM 1385 C CA . THR A 1 191 ? 1.024 8.372 4.922 1.00 97.00 191 THR A CA 1
ATOM 1386 C C . THR A 1 191 ? 2.531 8.097 5.060 1.00 97.00 191 THR A C 1
ATOM 1388 O O . THR A 1 191 ? 2.947 7.297 5.906 1.00 97.00 191 THR A O 1
ATOM 1391 N N . PRO A 1 192 ? 3.400 8.781 4.293 1.00 96.69 192 PRO A N 1
ATOM 1392 C CA . PRO A 1 192 ? 4.848 8.688 4.485 1.00 96.69 192 PRO A CA 1
ATOM 1393 C C . PRO A 1 192 ? 5.324 9.076 5.894 1.00 96.69 192 PRO A C 1
ATOM 1395 O O . PRO A 1 192 ? 6.378 8.625 6.341 1.00 96.69 192 PRO A O 1
ATOM 1398 N N . GLU A 1 193 ? 4.596 9.939 6.606 1.00 96.69 193 GLU A N 1
ATOM 1399 C CA . GLU A 1 193 ? 4.902 10.261 8.003 1.00 96.69 193 GLU A CA 1
ATOM 1400 C C . GLU A 1 193 ? 4.528 9.109 8.941 1.00 96.69 193 GLU A C 1
ATOM 1402 O O . GLU A 1 193 ? 5.349 8.689 9.756 1.00 96.69 193 GLU A O 1
ATOM 1407 N N . GLU A 1 194 ? 3.326 8.553 8.789 1.00 97.12 194 GLU A N 1
ATOM 1408 C CA . GLU A 1 194 ? 2.874 7.405 9.577 1.00 97.12 194 GLU A CA 1
ATOM 1409 C C . GLU A 1 194 ? 3.777 6.188 9.369 1.00 97.12 194 GLU A C 1
ATOM 1411 O O . GLU A 1 194 ? 4.144 5.532 10.340 1.00 97.12 194 GLU A O 1
ATOM 1416 N N . ALA A 1 195 ? 4.198 5.917 8.130 1.00 96.38 195 ALA A N 1
ATOM 1417 C CA . ALA A 1 195 ? 5.119 4.827 7.819 1.00 96.38 195 ALA A CA 1
ATOM 1418 C C . ALA A 1 195 ? 6.458 4.971 8.566 1.00 96.38 195 ALA A C 1
ATOM 1420 O O . ALA A 1 195 ? 6.905 4.023 9.212 1.00 96.38 195 ALA A O 1
ATOM 1421 N N . ARG A 1 196 ? 7.055 6.172 8.561 1.00 96.38 196 ARG A N 1
ATOM 1422 C CA . ARG A 1 196 ? 8.293 6.466 9.310 1.00 96.38 196 ARG A CA 1
ATOM 1423 C C . ARG A 1 196 ? 8.100 6.348 10.823 1.00 96.38 196 ARG A C 1
ATOM 1425 O O . ARG A 1 196 ? 8.985 5.860 11.528 1.00 96.38 196 ARG A O 1
ATOM 1432 N N . ARG A 1 197 ? 6.939 6.775 11.332 1.00 96.69 197 ARG A N 1
ATOM 1433 C CA . ARG A 1 197 ? 6.580 6.632 12.750 1.00 96.69 197 ARG A CA 1
ATOM 1434 C C . ARG A 1 197 ? 6.479 5.160 13.145 1.00 96.69 197 ARG A C 1
ATOM 1436 O O . ARG A 1 197 ? 7.030 4.787 14.174 1.00 96.69 197 ARG A O 1
ATOM 1443 N N . ILE A 1 198 ? 5.829 4.332 12.325 1.00 96.88 198 ILE A N 1
ATOM 1444 C CA . ILE A 1 198 ? 5.709 2.883 12.544 1.00 96.88 198 ILE A CA 1
ATOM 1445 C C . ILE A 1 198 ? 7.085 2.217 12.550 1.00 96.88 198 ILE A C 1
ATOM 1447 O O . ILE A 1 198 ? 7.377 1.439 13.454 1.00 96.88 198 ILE A O 1
ATOM 1451 N N . GLU A 1 199 ? 7.937 2.543 11.578 1.00 96.00 199 GLU A N 1
ATOM 1452 C CA . GLU A 1 199 ? 9.308 2.033 11.510 1.00 96.00 199 GLU A CA 1
ATOM 1453 C C . GLU A 1 199 ? 10.107 2.370 12.778 1.00 96.00 199 GLU A C 1
ATOM 1455 O O . GLU A 1 199 ? 10.727 1.493 13.379 1.00 96.00 199 GLU A O 1
ATOM 1460 N N . THR A 1 200 ? 10.023 3.621 13.238 1.00 96.75 200 THR A N 1
ATOM 1461 C CA . THR A 1 200 ? 10.707 4.082 14.457 1.00 96.75 200 THR A CA 1
ATOM 1462 C C . THR A 1 200 ? 10.147 3.421 15.718 1.00 96.75 200 THR A C 1
ATOM 1464 O O . THR A 1 200 ? 10.898 3.094 16.635 1.00 96.75 200 THR A O 1
ATOM 1467 N N . LEU A 1 201 ? 8.828 3.224 15.779 1.00 97.38 201 LEU A N 1
ATOM 1468 C CA . LEU A 1 201 ? 8.144 2.605 16.913 1.00 97.38 201 LEU A CA 1
ATOM 1469 C C . LEU A 1 201 ? 8.509 1.123 17.063 1.00 97.38 201 LEU A C 1
ATOM 1471 O O . LEU A 1 201 ? 8.527 0.605 18.179 1.00 97.38 201 LEU A O 1
ATOM 1475 N N . LEU A 1 202 ? 8.791 0.439 15.950 1.00 96.62 202 LEU A N 1
ATOM 1476 C CA . LEU A 1 202 ? 8.933 -1.014 15.884 1.00 96.62 202 LEU A CA 1
ATOM 1477 C C . LEU A 1 202 ? 10.323 -1.481 15.388 1.00 96.62 202 LEU A C 1
ATOM 1479 O O . LEU A 1 202 ? 10.398 -2.321 14.489 1.00 96.62 202 LEU A O 1
ATOM 1483 N N . PRO A 1 203 ? 11.445 -1.055 16.002 1.00 93.44 203 PRO A N 1
ATOM 1484 C CA . PRO A 1 203 ? 12.797 -1.324 15.484 1.00 93.44 203 PRO A CA 1
ATOM 1485 C C . PRO A 1 203 ? 13.173 -2.821 15.474 1.00 93.44 203 PRO A C 1
ATOM 1487 O O . PRO A 1 203 ? 14.030 -3.287 14.714 1.00 93.44 203 PRO A O 1
ATOM 1490 N N . HIS A 1 204 ? 12.529 -3.613 16.332 1.00 93.00 204 HIS A N 1
ATOM 1491 C CA . HIS A 1 204 ? 12.771 -5.052 16.462 1.00 93.00 204 HIS A CA 1
ATOM 1492 C C . HIS A 1 204 ? 11.692 -5.913 15.805 1.00 93.00 204 HIS A C 1
ATOM 1494 O O . HIS A 1 204 ? 11.852 -7.132 15.739 1.00 93.00 204 HIS A O 1
ATOM 1500 N N . TRP A 1 205 ? 10.622 -5.305 15.289 1.00 95.81 205 TRP A N 1
ATOM 1501 C CA . TRP A 1 205 ? 9.583 -6.045 14.587 1.00 95.81 205 TRP A CA 1
ATOM 1502 C C . TRP A 1 205 ? 10.111 -6.579 13.256 1.00 95.81 205 TRP A C 1
ATOM 1504 O O . TRP A 1 205 ? 11.023 -6.009 12.648 1.00 95.81 205 TRP A O 1
ATOM 1514 N N . ARG A 1 206 ? 9.580 -7.719 12.818 1.00 93.69 206 ARG A N 1
ATOM 1515 C CA . ARG A 1 206 ? 10.002 -8.391 11.587 1.00 93.69 206 ARG A CA 1
ATOM 1516 C C . ARG A 1 206 ? 8.783 -8.841 10.809 1.00 93.69 206 ARG A C 1
ATOM 1518 O O . ARG A 1 206 ? 7.907 -9.513 11.345 1.00 93.69 206 ARG A O 1
ATOM 1525 N N . VAL A 1 207 ? 8.781 -8.527 9.519 1.00 94.50 207 VAL A N 1
ATOM 1526 C CA . VAL A 1 207 ? 7.784 -9.020 8.569 1.00 94.50 207 VAL A CA 1
ATOM 1527 C C . VAL A 1 207 ? 8.507 -9.926 7.581 1.00 94.50 207 VAL A C 1
ATOM 1529 O O . VAL A 1 207 ? 9.027 -9.471 6.565 1.00 94.50 207 VAL A O 1
ATOM 1532 N N . GLY A 1 208 ? 8.631 -11.210 7.935 1.00 91.69 208 GLY A N 1
ATOM 1533 C CA . GLY A 1 208 ? 9.487 -12.154 7.210 1.00 91.69 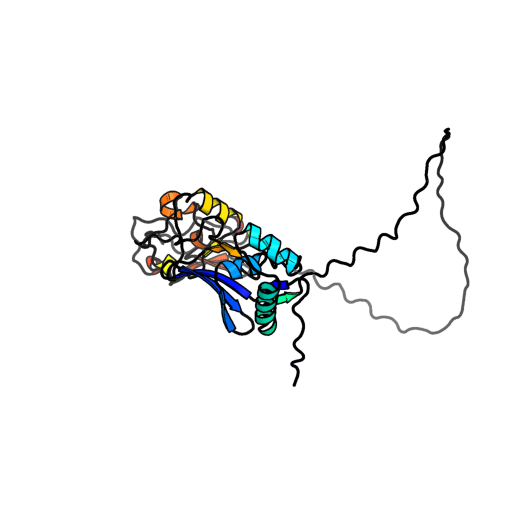208 GLY A CA 1
ATOM 1534 C C . GLY A 1 208 ? 10.925 -11.643 7.087 1.00 91.69 208 GLY A C 1
ATOM 1535 O O . GLY A 1 208 ? 11.513 -11.174 8.061 1.00 91.69 208 GLY A O 1
ATOM 1536 N N . SER A 1 209 ? 11.472 -11.697 5.871 1.00 90.00 209 SER A N 1
ATOM 1537 C CA . SER A 1 209 ? 12.796 -11.156 5.533 1.00 90.00 209 SER A CA 1
ATOM 1538 C C . SER A 1 209 ? 12.790 -9.673 5.134 1.00 90.00 209 SER A C 1
ATOM 1540 O O . SER A 1 209 ? 13.827 -9.160 4.710 1.00 90.00 209 SER A O 1
ATOM 1542 N N . VAL A 1 210 ? 11.645 -8.985 5.200 1.00 94.12 210 VAL A N 1
ATOM 1543 C CA . VAL A 1 210 ? 11.519 -7.600 4.726 1.00 94.12 210 VAL A CA 1
ATOM 1544 C C . VAL A 1 210 ? 12.033 -6.635 5.806 1.00 94.12 210 VAL A C 1
ATOM 1546 O O . VAL A 1 210 ? 11.458 -6.592 6.901 1.00 94.12 210 VAL A O 1
ATOM 1549 N N . PRO A 1 211 ? 13.093 -5.853 5.528 1.00 91.88 211 PRO A N 1
ATOM 1550 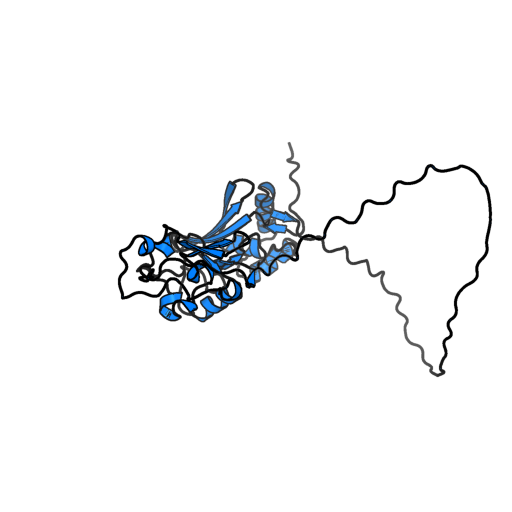C CA . PRO A 1 211 ? 13.590 -4.835 6.449 1.00 91.88 211 PRO A CA 1
ATOM 1551 C C . PRO A 1 211 ? 12.590 -3.670 6.563 1.00 91.88 211 PRO A C 1
ATOM 1553 O O . PRO A 1 211 ? 11.767 -3.479 5.660 1.00 91.88 211 PRO A O 1
ATOM 1556 N N . SER A 1 212 ? 12.628 -2.924 7.671 1.00 93.25 212 SER A N 1
ATOM 1557 C CA . SER A 1 212 ? 11.598 -1.930 8.016 1.00 93.25 212 SER A CA 1
ATOM 1558 C C . SER A 1 212 ? 11.458 -0.818 6.987 1.00 93.25 212 SER A C 1
ATOM 1560 O O . SER A 1 212 ? 10.338 -0.445 6.635 1.00 93.25 212 SER A O 1
ATOM 1562 N N . GLU A 1 213 ? 12.572 -0.411 6.384 1.00 91.50 213 GLU A N 1
ATOM 1563 C CA . GLU A 1 213 ? 12.643 0.633 5.362 1.00 91.50 213 GLU A CA 1
ATOM 1564 C C . GLU A 1 213 ? 11.873 0.235 4.087 1.00 91.50 213 GLU A C 1
ATOM 1566 O O . GLU A 1 213 ? 11.581 1.069 3.231 1.00 91.50 213 GLU A O 1
ATOM 1571 N N . ARG A 1 214 ? 11.552 -1.059 3.931 1.00 92.94 214 ARG A N 1
ATOM 1572 C CA . ARG A 1 214 ? 10.830 -1.629 2.782 1.00 92.94 214 ARG A CA 1
ATOM 1573 C C . ARG A 1 214 ? 9.452 -2.172 3.140 1.00 92.94 214 ARG A C 1
ATOM 1575 O O . ARG A 1 214 ? 8.826 -2.825 2.304 1.00 92.94 214 ARG A O 1
ATOM 1582 N N . TRP A 1 215 ? 8.938 -1.897 4.337 1.00 95.81 215 TRP A N 1
ATOM 1583 C CA . TRP A 1 215 ? 7.574 -2.286 4.711 1.00 95.81 215 TRP A CA 1
ATOM 1584 C C . TRP A 1 215 ? 6.490 -1.592 3.899 1.00 95.81 215 TRP A C 1
ATOM 1586 O O . TRP A 1 215 ? 5.327 -1.954 4.041 1.00 95.81 215 TRP A O 1
ATOM 1596 N N . THR A 1 216 ? 6.835 -0.621 3.058 1.00 96.38 216 THR A N 1
ATOM 1597 C CA . THR A 1 216 ? 5.862 0.088 2.238 1.00 96.38 216 THR A CA 1
ATOM 1598 C C . THR A 1 216 ? 6.136 -0.026 0.748 1.00 96.38 216 THR A C 1
ATOM 1600 O O . THR A 1 216 ? 7.271 -0.212 0.304 1.00 96.38 216 THR A O 1
ATOM 1603 N N . THR A 1 217 ? 5.064 0.075 -0.031 1.00 96.94 217 THR A N 1
ATOM 1604 C CA . THR A 1 217 ? 5.093 0.336 -1.472 1.00 96.94 217 THR A CA 1
ATOM 1605 C C . THR A 1 217 ? 4.238 1.565 -1.777 1.00 96.94 217 THR A C 1
ATOM 1607 O O . THR A 1 217 ? 3.322 1.874 -1.005 1.00 96.94 217 THR A O 1
ATOM 1610 N N . PRO A 1 218 ? 4.484 2.273 -2.893 1.00 96.69 218 PRO A N 1
ATOM 1611 C CA . PRO A 1 218 ? 3.538 3.261 -3.391 1.00 96.69 218 PRO A CA 1
ATOM 1612 C C . PRO A 1 218 ? 2.132 2.670 -3.514 1.00 96.69 218 PRO A C 1
ATOM 1614 O O . PRO A 1 218 ? 1.962 1.487 -3.816 1.00 96.69 218 PRO A O 1
ATOM 1617 N N . MET A 1 219 ? 1.100 3.485 -3.293 1.00 95.69 219 MET A N 1
ATOM 1618 C CA . MET A 1 219 ? -0.268 3.015 -3.515 1.00 95.69 219 MET A CA 1
ATOM 1619 C C . MET A 1 219 ? -0.552 2.703 -4.986 1.00 95.69 219 MET A C 1
ATOM 1621 O O . MET A 1 219 ? -1.344 1.792 -5.250 1.00 95.69 219 MET A O 1
ATOM 1625 N N . ARG A 1 220 ? 0.095 3.437 -5.897 1.00 95.44 220 ARG A N 1
ATOM 1626 C CA . ARG A 1 220 ? -0.046 3.412 -7.358 1.00 95.44 220 ARG A CA 1
ATOM 1627 C C . ARG A 1 220 ? 1.320 3.639 -8.005 1.00 95.44 220 ARG A C 1
ATOM 1629 O O . ARG A 1 220 ? 2.119 4.381 -7.437 1.00 95.44 220 ARG A O 1
ATOM 1636 N N . GLY A 1 221 ? 1.557 3.032 -9.165 1.00 95.88 221 GLY A N 1
ATOM 1637 C CA . GLY A 1 221 ? 2.782 3.216 -9.941 1.00 95.88 221 GLY A CA 1
ATOM 1638 C C . GLY A 1 221 ? 4.059 2.866 -9.166 1.00 95.88 221 GLY A C 1
ATOM 1639 O O . GLY A 1 221 ? 4.042 2.097 -8.203 1.00 95.88 221 GLY A O 1
ATOM 1640 N N . SER A 1 222 ? 5.192 3.420 -9.599 1.00 91.31 222 SER A N 1
ATOM 1641 C CA . SER A 1 222 ? 6.511 3.222 -8.971 1.00 91.31 222 SER A CA 1
ATOM 1642 C C . SER A 1 222 ? 6.975 4.414 -8.126 1.00 91.31 222 SER A C 1
ATOM 1644 O O . SER A 1 222 ? 7.902 4.269 -7.328 1.00 91.31 222 SER A O 1
ATOM 1646 N N . THR A 1 223 ? 6.324 5.571 -8.253 1.00 87.62 223 THR A N 1
ATOM 1647 C CA . THR A 1 223 ? 6.701 6.810 -7.559 1.00 87.62 223 THR A CA 1
ATOM 1648 C C . THR A 1 223 ? 5.950 6.950 -6.230 1.00 87.62 223 THR A C 1
ATOM 1650 O O . THR A 1 223 ? 4.746 6.697 -6.185 1.00 87.62 223 THR A O 1
ATOM 1653 N N . PRO A 1 224 ? 6.606 7.373 -5.131 1.00 82.69 224 PRO A N 1
ATOM 1654 C CA . PRO A 1 224 ? 5.920 7.627 -3.868 1.00 82.69 224 PRO A CA 1
ATOM 1655 C C . PRO A 1 224 ? 4.811 8.679 -4.010 1.00 82.69 224 PRO A C 1
ATOM 1657 O O . PRO A 1 224 ? 5.052 9.787 -4.482 1.00 82.69 224 PRO A O 1
ATOM 1660 N N . GLY A 1 225 ? 3.605 8.329 -3.564 1.00 89.44 225 GLY A N 1
ATOM 1661 C CA . GLY A 1 225 ? 2.454 9.228 -3.487 1.00 89.44 225 GLY A CA 1
ATOM 1662 C C . GLY A 1 225 ? 2.137 9.664 -2.049 1.00 89.44 225 GLY A C 1
ATOM 1663 O O . GLY A 1 225 ? 2.877 9.339 -1.117 1.00 89.44 225 GLY A O 1
ATOM 1664 N N . PRO A 1 226 ? 1.002 10.356 -1.832 1.00 93.62 226 PRO A N 1
ATOM 1665 C CA . PRO A 1 226 ? 0.569 10.786 -0.496 1.00 93.62 226 PRO A CA 1
ATOM 1666 C C . PRO A 1 226 ? 0.164 9.618 0.415 1.00 93.62 226 PRO A C 1
ATOM 1668 O O . PRO A 1 226 ? 0.108 9.768 1.634 1.00 93.62 226 PRO A O 1
ATOM 1671 N N . LEU A 1 227 ? -0.111 8.452 -0.173 1.00 95.31 227 LEU A N 1
ATOM 1672 C CA . LEU A 1 227 ? -0.443 7.222 0.528 1.00 95.31 227 LEU A CA 1
ATOM 1673 C C . LEU A 1 227 ? 0.489 6.098 0.083 1.00 95.31 227 LEU A C 1
ATOM 1675 O O . LEU A 1 227 ? 0.857 5.984 -1.092 1.00 95.31 227 LEU A O 1
ATOM 1679 N N . LEU A 1 228 ? 0.800 5.231 1.036 1.00 96.88 228 LEU A N 1
ATOM 1680 C CA . LEU A 1 228 ? 1.608 4.033 0.889 1.00 96.88 228 LEU A CA 1
ATOM 1681 C C . LEU A 1 228 ? 0.804 2.811 1.339 1.00 96.88 228 LEU A C 1
ATOM 1683 O O . LEU A 1 228 ? -0.010 2.905 2.259 1.00 96.88 228 LEU A O 1
ATOM 1687 N N . ALA A 1 229 ? 1.059 1.662 0.723 1.00 96.44 229 ALA A N 1
ATOM 1688 C CA . ALA A 1 229 ? 0.537 0.374 1.164 1.00 96.44 229 ALA A CA 1
ATOM 1689 C C . ALA A 1 229 ? 1.542 -0.288 2.112 1.00 96.44 229 ALA A C 1
ATOM 1691 O O . ALA A 1 229 ? 2.693 -0.501 1.732 1.00 96.44 229 ALA A O 1
ATOM 1692 N N . LEU A 1 230 ? 1.111 -0.637 3.326 1.00 95.88 230 LEU A N 1
ATOM 1693 C CA . LEU A 1 230 ? 1.892 -1.477 4.231 1.00 95.88 230 LEU A CA 1
ATOM 1694 C C . LEU A 1 230 ? 1.972 -2.912 3.695 1.00 95.88 230 LEU A C 1
ATOM 1696 O O . LEU A 1 230 ? 1.015 -3.440 3.128 1.00 95.88 230 LEU A O 1
ATOM 1700 N N . VAL A 1 231 ? 3.107 -3.553 3.954 1.00 96.38 231 VAL A N 1
ATOM 1701 C CA . VAL A 1 231 ? 3.374 -4.958 3.658 1.00 96.38 231 VAL A CA 1
ATOM 1702 C C . VAL A 1 231 ? 2.330 -5.865 4.310 1.00 96.38 231 VAL A C 1
ATOM 1704 O O . VAL A 1 231 ? 1.961 -5.699 5.477 1.00 96.38 231 VAL A O 1
ATOM 1707 N N . ALA A 1 232 ? 1.876 -6.856 3.552 1.00 95.19 232 ALA A N 1
ATOM 1708 C CA . ALA A 1 232 ? 1.022 -7.927 4.036 1.00 95.19 232 ALA A CA 1
ATOM 1709 C C . ALA A 1 232 ? 1.850 -9.177 4.374 1.00 95.19 232 ALA A C 1
ATOM 1711 O O . ALA A 1 232 ? 2.884 -9.438 3.758 1.00 95.19 232 ALA A O 1
ATOM 1712 N N . ARG A 1 233 ? 1.381 -9.972 5.334 1.00 93.62 233 ARG A N 1
ATOM 1713 C CA . ARG A 1 233 ? 1.953 -11.260 5.735 1.00 93.62 233 ARG A CA 1
ATOM 1714 C C . ARG A 1 233 ? 0.842 -12.302 5.762 1.00 93.62 233 ARG A C 1
ATOM 1716 O O . ARG A 1 233 ? -0.142 -12.107 6.472 1.00 93.62 233 ARG A O 1
ATOM 1723 N N . ASP A 1 234 ? 0.987 -13.357 4.966 1.00 91.69 234 ASP A N 1
ATOM 1724 C CA . ASP A 1 234 ? 0.064 -14.500 4.900 1.00 91.69 234 ASP A CA 1
ATOM 1725 C C . ASP A 1 234 ? -1.413 -14.079 4.756 1.00 91.69 234 ASP A C 1
ATOM 1727 O O . ASP A 1 234 ? -2.307 -14.531 5.469 1.00 91.69 234 ASP A O 1
ATOM 1731 N N . GLY A 1 235 ? -1.658 -13.137 3.838 1.00 88.88 235 GLY A N 1
ATOM 1732 C CA . GLY A 1 235 ? -2.995 -12.616 3.532 1.00 88.88 235 GLY A CA 1
ATOM 1733 C C . GLY A 1 235 ? -3.548 -11.584 4.523 1.00 88.88 235 GLY A C 1
ATOM 1734 O O . GLY A 1 235 ? -4.648 -11.087 4.306 1.00 88.88 235 GLY A O 1
ATOM 1735 N N . ALA A 1 236 ? -2.804 -11.221 5.571 1.00 90.44 236 ALA A N 1
ATOM 1736 C CA . ALA A 1 236 ? -3.211 -10.226 6.561 1.00 90.44 236 ALA A CA 1
ATOM 1737 C C . ALA A 1 236 ? -2.215 -9.057 6.659 1.00 90.44 236 ALA A C 1
ATOM 1739 O O . ALA A 1 236 ? -1.161 -9.056 6.025 1.00 90.44 236 ALA A O 1
ATOM 1740 N N . CYS A 1 237 ? -2.531 -8.043 7.468 1.00 91.88 237 CYS A N 1
ATOM 1741 C CA . CYS A 1 237 ? -1.611 -6.937 7.740 1.00 91.88 237 CYS A CA 1
ATOM 1742 C C . CYS A 1 237 ? -0.288 -7.445 8.349 1.00 91.88 237 CYS A C 1
ATOM 1744 O O . CYS A 1 237 ? -0.297 -8.194 9.326 1.00 91.88 237 CYS A O 1
ATOM 1746 N N . GLY A 1 238 ? 0.858 -6.988 7.831 1.00 93.38 238 GLY A N 1
ATOM 1747 C CA . GLY A 1 238 ? 2.184 -7.389 8.323 1.00 93.38 238 GLY A CA 1
ATOM 1748 C C . GLY A 1 238 ? 2.503 -6.934 9.753 1.00 93.38 238 GLY A C 1
ATOM 1749 O O . GLY A 1 238 ? 3.500 -7.357 10.329 1.00 93.38 238 GLY A O 1
ATOM 1750 N N . MET A 1 239 ? 1.667 -6.077 10.340 1.00 93.38 239 MET A N 1
ATOM 1751 C CA . MET A 1 239 ? 1.807 -5.598 11.722 1.00 93.38 239 MET A CA 1
ATOM 1752 C C . MET A 1 239 ? 1.055 -6.477 12.729 1.00 93.38 239 MET A C 1
ATOM 1754 O O . MET A 1 239 ? 0.978 -6.131 13.910 1.00 93.38 239 MET A O 1
ATOM 1758 N N . LEU A 1 240 ? 0.442 -7.571 12.270 1.00 91.88 240 LEU A N 1
ATOM 1759 C CA . LEU A 1 240 ? -0.202 -8.542 13.142 1.00 91.88 240 LEU A CA 1
ATOM 1760 C C . LEU A 1 240 ? 0.812 -9.522 13.708 1.00 91.88 240 LEU A C 1
ATOM 1762 O O . LEU A 1 240 ? 1.630 -10.090 12.987 1.00 91.88 240 LEU A O 1
ATOM 1766 N N . ARG A 1 241 ? 0.693 -9.743 15.010 1.00 91.56 241 ARG A N 1
ATOM 1767 C CA . ARG A 1 241 ? 1.347 -10.824 15.733 1.00 91.56 241 ARG A CA 1
ATOM 1768 C C . ARG A 1 241 ? 0.632 -12.144 15.474 1.00 91.56 241 ARG A C 1
ATOM 1770 O O . ARG A 1 241 ? -0.466 -12.185 14.922 1.00 91.56 241 ARG A O 1
ATOM 1777 N N . ASP A 1 242 ? 1.255 -13.227 15.915 1.00 89.56 242 ASP A N 1
ATOM 1778 C CA . ASP A 1 242 ? 0.726 -14.579 15.711 1.00 89.56 242 ASP A CA 1
ATOM 1779 C C . ASP A 1 242 ? -0.543 -14.839 16.543 1.00 89.56 242 ASP A C 1
ATOM 1781 O O . ASP A 1 242 ? -1.361 -15.675 16.174 1.00 89.56 242 ASP A O 1
ATOM 1785 N N . ASP A 1 243 ? -0.758 -14.066 17.615 1.00 88.62 243 ASP A N 1
ATOM 1786 C CA . ASP A 1 243 ? -2.006 -14.045 18.392 1.00 88.62 243 ASP A CA 1
ATOM 1787 C C . ASP A 1 243 ? -3.106 -13.163 17.766 1.00 88.62 243 ASP A C 1
ATOM 1789 O O . ASP A 1 243 ? -4.177 -13.001 18.345 1.00 88.62 243 ASP A O 1
ATOM 1793 N N . GLY A 1 244 ? -2.862 -12.589 16.583 1.00 86.50 244 GLY A N 1
ATOM 1794 C CA . GLY A 1 244 ? -3.809 -11.738 15.865 1.00 86.50 244 GLY A CA 1
ATOM 1795 C C . GLY A 1 244 ? -3.886 -10.297 16.374 1.00 86.50 244 GLY A C 1
ATOM 1796 O O . GLY A 1 244 ? -4.621 -9.498 15.795 1.00 86.50 244 GLY A O 1
ATOM 1797 N N . LEU A 1 245 ? -3.122 -9.928 17.406 1.00 88.25 245 LEU A N 1
ATOM 1798 C CA . LEU A 1 245 ? -3.098 -8.565 17.934 1.00 88.25 245 LEU A CA 1
ATOM 1799 C C . LEU A 1 245 ? -2.133 -7.673 17.139 1.00 88.25 245 LEU A C 1
ATOM 1801 O O . LEU A 1 245 ? -1.122 -8.124 16.599 1.00 88.25 245 LEU A O 1
ATOM 1805 N N . CYS A 1 246 ? -2.439 -6.377 17.069 1.00 90.19 246 CYS A N 1
ATOM 1806 C CA . CYS A 1 246 ? -1.627 -5.408 16.335 1.00 90.19 246 CYS A CA 1
ATOM 1807 C C . CYS A 1 246 ? -0.411 -4.964 17.158 1.00 90.19 246 CYS A C 1
ATOM 1809 O O . CYS A 1 246 ? -0.565 -4.421 18.252 1.00 90.19 246 CYS A O 1
ATOM 1811 N N . GLU A 1 247 ? 0.791 -5.120 16.602 1.00 93.56 247 GLU A N 1
ATOM 1812 C CA . GLU A 1 247 ? 2.036 -4.728 17.266 1.00 93.56 247 GLU A CA 1
ATOM 1813 C C . GLU A 1 247 ? 2.137 -3.207 17.467 1.00 93.56 247 GLU A C 1
ATOM 1815 O O . GLU A 1 247 ? 2.538 -2.756 18.538 1.00 93.56 247 GLU A O 1
ATOM 1820 N N . ILE A 1 248 ? 1.690 -2.405 16.490 1.00 93.88 248 ILE A N 1
ATOM 1821 C CA . ILE A 1 248 ? 1.660 -0.934 16.608 1.00 93.88 248 ILE A CA 1
ATOM 1822 C C . ILE A 1 248 ? 0.829 -0.513 17.822 1.00 93.88 248 ILE A C 1
ATOM 1824 O O . ILE A 1 248 ? 1.265 0.317 18.614 1.00 93.88 248 ILE A O 1
ATOM 1828 N N . HIS A 1 249 ? -0.348 -1.124 17.991 1.00 90.56 249 HIS A N 1
ATOM 1829 C CA . HIS A 1 249 ? -1.213 -0.853 19.134 1.00 90.56 249 HIS A CA 1
ATOM 1830 C C . HIS A 1 249 ? -0.536 -1.299 20.438 1.00 90.56 249 HIS A C 1
ATOM 1832 O O . HIS A 1 249 ? -0.447 -0.526 21.386 1.00 90.56 249 HIS A O 1
ATOM 1838 N N . ARG A 1 250 ? 0.011 -2.519 20.484 1.00 90.94 250 ARG A N 1
ATOM 1839 C CA . ARG A 1 250 ? 0.668 -3.053 21.685 1.00 90.94 250 ARG A CA 1
ATOM 1840 C C . ARG A 1 250 ? 1.793 -2.145 22.201 1.00 90.94 250 ARG A C 1
ATOM 1842 O O . ARG A 1 250 ? 1.954 -2.019 23.411 1.00 90.94 250 ARG A O 1
ATOM 1849 N N . VAL A 1 251 ? 2.585 -1.563 21.299 1.00 95.00 251 VAL A N 1
ATOM 1850 C CA . VAL A 1 251 ? 3.753 -0.742 21.658 1.00 95.00 251 VAL A CA 1
ATOM 1851 C C . VAL A 1 251 ? 3.391 0.732 21.848 1.00 95.00 251 VAL A C 1
ATOM 1853 O O . VAL A 1 251 ? 3.857 1.346 22.803 1.00 95.00 251 VAL A O 1
ATOM 1856 N N . GLY A 1 252 ? 2.588 1.307 20.950 1.00 92.25 252 GLY A N 1
ATOM 1857 C CA . GLY A 1 252 ? 2.330 2.750 20.891 1.00 92.25 252 GLY A CA 1
ATOM 1858 C C . GLY A 1 252 ? 0.901 3.184 21.228 1.00 92.25 252 GLY A C 1
ATOM 1859 O O . GLY A 1 252 ? 0.596 4.370 21.126 1.00 92.25 252 GLY A O 1
ATOM 1860 N N . GLY A 1 253 ? 0.015 2.263 21.608 1.00 90.00 253 GLY A N 1
ATOM 1861 C CA . GLY A 1 253 ? -1.400 2.561 21.838 1.00 90.00 253 GLY A CA 1
ATOM 1862 C C . GLY A 1 253 ? -2.203 2.732 20.541 1.00 90.00 253 GLY A C 1
ATOM 1863 O O . GLY A 1 253 ? -1.667 2.674 19.430 1.00 90.00 253 GLY A O 1
ATOM 1864 N N . ALA A 1 254 ? -3.515 2.943 20.671 1.00 85.44 254 ALA A N 1
ATOM 1865 C CA . ALA A 1 254 ? -4.420 3.105 19.531 1.00 85.44 254 ALA A CA 1
ATOM 1866 C C . ALA A 1 254 ? -4.024 4.277 18.612 1.00 85.44 254 ALA A C 1
ATOM 1868 O O . ALA A 1 254 ? -4.110 4.165 17.389 1.00 85.44 254 ALA A O 1
ATOM 1869 N N . GLU A 1 255 ? -3.518 5.362 19.196 1.00 88.88 255 GLU A N 1
ATOM 1870 C CA . GLU A 1 255 ? -3.124 6.588 18.493 1.00 88.88 255 GLU A CA 1
ATOM 1871 C C . GLU A 1 255 ? -1.868 6.430 17.628 1.00 88.88 255 GLU A C 1
ATOM 1873 O O . GLU A 1 255 ? -1.664 7.193 16.684 1.00 88.88 255 GLU A O 1
ATOM 1878 N N . ALA A 1 256 ? -1.041 5.414 17.892 1.00 93.00 256 ALA A N 1
ATOM 1879 C CA . ALA A 1 256 ? 0.111 5.112 17.049 1.00 93.00 256 ALA A CA 1
ATOM 1880 C C . ALA A 1 256 ? -0.269 4.430 15.725 1.00 93.00 256 ALA A C 1
ATOM 1882 O O . ALA A 1 256 ? 0.552 4.369 14.807 1.00 93.00 256 ALA A O 1
ATOM 1883 N N . LYS A 1 257 ? -1.493 3.897 15.611 1.00 91.88 257 LYS A N 1
ATOM 1884 C CA . LYS A 1 257 ? -1.973 3.249 14.385 1.00 91.88 257 LYS A CA 1
ATOM 1885 C C . LYS A 1 257 ? -2.155 4.293 13.268 1.00 91.88 257 LYS A C 1
ATOM 1887 O O . LYS A 1 257 ? -2.535 5.424 13.565 1.00 91.88 257 LYS A O 1
ATOM 1892 N N . PRO A 1 258 ? -1.977 3.913 11.987 1.00 93.44 258 PRO A N 1
ATOM 1893 C CA . PRO A 1 258 ? -2.331 4.779 10.864 1.00 93.44 258 PRO A CA 1
ATOM 1894 C C . PRO A 1 258 ? -3.771 5.279 10.962 1.00 93.44 258 PRO A C 1
ATOM 1896 O O . PRO A 1 258 ? -4.640 4.550 11.455 1.00 93.44 258 PRO A O 1
ATOM 1899 N N . LEU A 1 259 ? -4.044 6.472 10.436 1.00 91.19 259 LEU A N 1
ATOM 1900 C CA . LEU A 1 259 ? -5.350 7.123 10.478 1.00 91.19 259 LEU A CA 1
ATOM 1901 C C . LEU A 1 259 ? -6.458 6.194 9.977 1.00 91.19 259 LEU A C 1
ATOM 1903 O O . LEU A 1 259 ? -7.461 6.018 10.662 1.00 91.19 259 LEU A O 1
ATOM 1907 N N . GLY A 1 260 ? -6.248 5.487 8.861 1.00 88.44 260 GLY A N 1
ATOM 1908 C CA . GLY A 1 260 ? -7.224 4.514 8.351 1.00 88.44 260 GLY A CA 1
ATOM 1909 C C . GLY A 1 260 ? -7.586 3.419 9.369 1.00 88.44 260 GLY A C 1
ATOM 1910 O O . GLY A 1 260 ? -8.751 3.045 9.509 1.00 88.44 260 GLY A O 1
ATOM 1911 N N . CYS A 1 261 ? -6.608 2.955 10.148 1.00 88.88 261 CYS A N 1
ATOM 1912 C CA . CYS A 1 261 ? -6.804 1.966 11.207 1.00 88.88 261 CYS A CA 1
ATOM 1913 C C . CYS A 1 261 ? -7.381 2.552 12.506 1.00 88.88 261 CYS A C 1
ATOM 1915 O O . CYS A 1 261 ? -7.906 1.781 13.316 1.00 88.88 261 CYS A O 1
ATOM 1917 N N . ARG A 1 262 ? -7.227 3.862 12.744 1.00 87.56 262 ARG A N 1
ATOM 1918 C CA . ARG A 1 262 ? -7.865 4.595 13.852 1.00 87.56 262 ARG A CA 1
ATOM 1919 C C . ARG A 1 262 ? -9.321 4.890 13.540 1.00 87.56 262 ARG A C 1
ATOM 1921 O O . ARG A 1 262 ? -10.143 4.807 14.443 1.00 87.56 262 ARG A O 1
ATOM 1928 N N . LEU A 1 263 ? -9.634 5.195 12.279 1.00 85.56 263 LEU A N 1
ATOM 1929 C CA . LEU A 1 263 ? -10.981 5.503 11.814 1.00 85.56 263 LEU A CA 1
ATOM 1930 C C . LEU A 1 263 ? -11.870 4.262 11.755 1.00 85.56 263 LEU A C 1
ATOM 1932 O O . LEU A 1 263 ? -13.029 4.361 12.146 1.00 85.56 263 LEU A O 1
ATOM 1936 N N . PHE A 1 264 ? -11.351 3.097 11.354 1.00 85.38 264 PHE A N 1
ATOM 1937 C CA . PHE A 1 264 ? -12.120 1.847 11.364 1.00 85.38 264 PHE A CA 1
ATOM 1938 C C . PHE A 1 264 ? -12.745 1.559 12.747 1.00 85.38 264 PHE A C 1
ATOM 1940 O O . PHE A 1 264 ? -12.059 1.723 13.759 1.00 85.38 264 PHE A O 1
ATOM 1947 N N . PRO A 1 265 ? -13.996 1.058 12.828 1.00 84.94 265 PRO A N 1
ATOM 1948 C CA . PRO A 1 265 ? -14.963 0.742 11.761 1.00 84.94 265 PRO A CA 1
ATOM 1949 C C . PRO A 1 265 ? -15.847 1.889 11.272 1.00 84.94 265 PRO A C 1
ATOM 1951 O O . PRO A 1 265 ? -16.859 1.634 10.620 1.00 84.94 265 PRO A O 1
ATOM 1954 N N . ARG A 1 266 ? -15.514 3.140 11.577 1.00 86.00 266 ARG A N 1
ATOM 1955 C CA . ARG A 1 266 ? -16.335 4.278 11.166 1.00 86.00 266 ARG A CA 1
ATOM 1956 C C . ARG A 1 266 ? -16.336 4.414 9.645 1.00 86.00 266 ARG A C 1
ATOM 1958 O O . ARG A 1 266 ? -15.307 4.248 8.986 1.00 86.00 266 ARG A O 1
ATOM 1965 N N . THR A 1 267 ? -17.495 4.747 9.100 1.00 87.25 267 THR A N 1
ATOM 1966 C CA . THR A 1 267 ? -17.645 5.260 7.742 1.00 87.25 267 THR A CA 1
ATOM 1967 C C . THR A 1 267 ? -18.301 6.627 7.818 1.00 87.25 267 THR A C 1
ATOM 1969 O O . THR A 1 267 ? -19.206 6.832 8.624 1.00 87.25 267 THR A O 1
ATOM 1972 N N . PHE A 1 268 ? -17.831 7.556 6.997 1.00 88.38 268 PHE A N 1
ATOM 1973 C CA . PHE A 1 268 ? -18.308 8.933 6.978 1.00 88.38 268 PHE A CA 1
ATOM 1974 C C . PHE A 1 268 ? -19.056 9.163 5.670 1.00 88.38 268 PHE A C 1
ATOM 1976 O O . PHE A 1 268 ? -18.551 8.805 4.605 1.00 88.38 268 PHE A O 1
ATOM 1983 N N . VAL A 1 269 ? -20.265 9.710 5.758 1.00 89.44 269 VAL A N 1
ATOM 1984 C CA . VAL A 1 269 ? -21.087 10.084 4.605 1.00 89.44 269 VAL A CA 1
ATOM 1985 C C . VAL A 1 269 ? -21.426 11.557 4.747 1.00 89.44 269 VAL A C 1
ATOM 1987 O O . VAL A 1 269 ? -22.137 11.938 5.672 1.00 89.44 269 VAL A O 1
ATOM 1990 N N . ASP A 1 270 ? -20.881 12.366 3.847 1.00 90.62 270 ASP A N 1
ATOM 1991 C CA . ASP A 1 270 ? -21.176 13.792 3.738 1.00 90.62 270 ASP A CA 1
ATOM 1992 C C . ASP A 1 270 ? -22.273 13.982 2.686 1.00 90.62 270 ASP A C 1
ATOM 1994 O O . ASP A 1 270 ? -22.081 13.608 1.526 1.00 90.62 270 ASP A O 1
ATOM 1998 N N . ASP A 1 271 ? -23.432 14.504 3.089 1.00 88.88 271 ASP A N 1
ATOM 1999 C CA . ASP A 1 271 ? -24.552 14.797 2.182 1.00 88.88 271 ASP A CA 1
ATOM 2000 C C . ASP A 1 271 ? -24.623 16.279 1.767 1.00 88.88 271 ASP A C 1
ATOM 2002 O O . ASP A 1 271 ? -25.563 16.695 1.089 1.00 88.88 271 ASP A O 1
ATOM 2006 N N . GLY A 1 272 ? -23.610 17.069 2.140 1.00 88.88 272 GLY A N 1
ATOM 2007 C CA . GLY A 1 272 ? -23.529 18.508 1.907 1.00 88.88 272 GLY A CA 1
ATOM 2008 C C . GLY A 1 272 ? -24.188 19.354 2.998 1.00 88.88 272 GLY A C 1
ATOM 2009 O O . GLY A 1 272 ? -23.866 20.537 3.096 1.00 88.88 272 GLY A O 1
ATOM 2010 N N . VAL A 1 273 ? -25.048 18.765 3.838 1.00 89.06 273 VAL A N 1
ATOM 2011 C CA . VAL A 1 273 ? -25.725 19.439 4.959 1.00 89.06 273 VAL A CA 1
ATOM 2012 C C . VAL A 1 273 ? -25.119 19.005 6.287 1.00 89.06 273 VAL A C 1
ATOM 2014 O O . VAL A 1 273 ? -24.845 19.837 7.149 1.00 89.06 273 VAL A O 1
ATOM 2017 N N . GLU A 1 274 ? -24.883 17.709 6.450 1.00 89.88 274 GLU A N 1
ATOM 2018 C CA . GLU A 1 274 ? -24.320 17.117 7.655 1.00 89.88 274 GLU A CA 1
ATOM 2019 C C . GLU A 1 274 ? -23.356 15.977 7.320 1.00 89.88 274 GLU A C 1
ATOM 2021 O O . GLU A 1 274 ? -23.401 15.360 6.254 1.00 89.88 274 GLU A O 1
ATOM 2026 N N . LEU A 1 275 ? -22.480 15.675 8.274 1.00 90.25 275 LEU A N 1
ATOM 2027 C CA . LEU A 1 275 ? -21.575 14.544 8.190 1.00 90.25 275 LEU A CA 1
ATOM 2028 C C . LEU A 1 275 ? -22.099 13.405 9.063 1.00 90.25 275 LEU A C 1
ATOM 2030 O O . LEU A 1 275 ? -21.985 13.435 10.290 1.00 90.25 275 LEU A O 1
ATOM 2034 N N . ARG A 1 276 ? -22.664 12.375 8.435 1.00 89.06 276 ARG A N 1
ATOM 2035 C CA . ARG A 1 276 ? -23.159 11.187 9.139 1.00 89.06 276 ARG A CA 1
ATOM 2036 C C . ARG A 1 276 ? -22.032 10.200 9.379 1.00 89.06 276 ARG A C 1
ATOM 2038 O O . ARG A 1 276 ? -21.340 9.788 8.446 1.00 89.06 276 ARG A O 1
ATOM 2045 N N . VAL A 1 277 ? -21.894 9.761 10.624 1.00 86.81 277 VAL A N 1
ATOM 2046 C CA . VAL A 1 277 ? -20.990 8.673 11.000 1.00 86.81 277 VAL A CA 1
ATOM 2047 C C . VAL A 1 277 ? -21.801 7.387 11.097 1.00 86.81 277 VAL A C 1
ATOM 2049 O O . VAL A 1 277 ? -22.804 7.325 11.799 1.00 86.81 277 VAL A O 1
ATOM 2052 N N . SER A 1 278 ? -21.366 6.347 10.394 1.00 84.56 278 SER A N 1
ATOM 2053 C CA . SER A 1 278 ? -21.943 5.002 10.464 1.00 84.56 278 SER A CA 1
ATOM 2054 C C . SER A 1 278 ? -20.855 3.955 10.732 1.00 84.56 278 SER A C 1
ATOM 2056 O O . SER A 1 278 ? -19.676 4.292 10.868 1.00 84.56 278 SER A O 1
ATOM 2058 N N . LEU A 1 279 ? -21.234 2.683 10.842 1.00 84.56 279 LEU A N 1
ATOM 2059 C CA . LEU A 1 279 ? -20.344 1.570 11.173 1.00 84.56 279 LEU A CA 1
ATOM 2060 C C . LEU A 1 279 ? -20.301 0.532 10.065 1.00 84.56 279 LEU A C 1
ATOM 2062 O O . LEU A 1 279 ? -21.320 0.146 9.500 1.00 84.56 279 LEU A O 1
ATOM 2066 N N . LYS A 1 280 ? -19.095 0.032 9.828 1.00 84.56 280 LYS A N 1
ATOM 2067 C CA . LYS A 1 280 ? -18.815 -1.116 8.978 1.00 84.56 280 LYS A CA 1
ATOM 2068 C C . LYS A 1 280 ? -19.169 -2.424 9.710 1.00 84.56 280 LYS A C 1
ATOM 2070 O O . LYS A 1 280 ? -18.557 -2.688 10.754 1.00 84.56 280 LYS A O 1
ATOM 2075 N N . PRO A 1 281 ? -20.124 -3.244 9.214 1.00 83.88 281 PRO A N 1
ATOM 2076 C CA . PRO A 1 281 ? -20.486 -4.528 9.831 1.00 83.88 281 PRO A CA 1
ATOM 2077 C C . PRO A 1 281 ? -19.342 -5.556 9.806 1.00 83.88 281 PRO A C 1
ATOM 2079 O O . PRO A 1 281 ? -19.413 -6.578 10.480 1.00 83.88 281 PRO A O 1
ATOM 2082 N N . GLU A 1 282 ? -18.260 -5.274 9.078 1.00 85.25 282 GLU A N 1
ATOM 2083 C CA . GLU A 1 282 ? -17.010 -6.033 9.067 1.00 85.25 282 GLU A CA 1
ATOM 2084 C C . GLU A 1 282 ? -16.296 -6.039 10.431 1.00 85.25 282 GLU A C 1
ATOM 2086 O O . GLU A 1 282 ? -15.390 -6.842 10.651 1.00 85.25 282 GLU A O 1
ATOM 2091 N N . CYS A 1 283 ? -16.669 -5.156 11.362 1.00 85.56 283 CYS A N 1
ATOM 2092 C CA . CYS A 1 283 ? -16.174 -5.202 12.733 1.00 85.56 283 CYS A CA 1
ATOM 2093 C C . CYS A 1 283 ? -17.056 -6.098 13.610 1.00 85.56 283 CYS A C 1
ATOM 2095 O O . CYS A 1 283 ? -18.198 -5.726 13.884 1.00 85.56 283 CYS A O 1
ATOM 2097 N N . PRO A 1 284 ? -16.531 -7.211 14.157 1.00 82.56 284 PRO A N 1
ATOM 2098 C CA . PRO A 1 284 ? -17.308 -8.073 15.046 1.00 82.56 284 PRO A CA 1
ATOM 2099 C C . PRO A 1 284 ? -17.860 -7.340 16.276 1.00 82.56 284 PRO A C 1
ATOM 2101 O O . PRO A 1 284 ? -18.962 -7.645 16.722 1.00 82.56 284 PRO A O 1
ATOM 2104 N N . CYS A 1 285 ? -17.149 -6.325 16.787 1.00 79.88 285 CYS A N 1
ATOM 2105 C CA . CYS A 1 285 ? -17.596 -5.539 17.939 1.00 79.88 285 CYS A CA 1
ATOM 2106 C C . CYS A 1 285 ? -18.889 -4.753 17.664 1.00 79.88 285 CYS A C 1
ATOM 2108 O O . CYS A 1 285 ? -19.608 -4.441 18.604 1.00 79.88 285 CYS A O 1
ATOM 2110 N N . VAL A 1 286 ? -19.208 -4.449 16.398 1.00 80.50 286 VAL A N 1
ATOM 2111 C CA . VAL A 1 286 ? -20.465 -3.776 16.007 1.00 80.50 286 VAL A CA 1
ATOM 2112 C C . VAL A 1 286 ? -21.673 -4.689 16.209 1.00 80.50 286 VAL A C 1
ATOM 2114 O O . VAL A 1 286 ? -22.776 -4.212 16.457 1.00 80.50 286 VAL A O 1
ATOM 2117 N N . LEU A 1 287 ? -21.461 -6.002 16.127 1.00 78.38 287 LEU A N 1
ATOM 2118 C CA . LEU A 1 287 ? -22.493 -7.019 16.316 1.00 78.38 287 LEU A CA 1
ATOM 2119 C C . LEU A 1 287 ? -22.509 -7.574 17.749 1.00 78.38 287 LEU A C 1
ATOM 2121 O O . LEU A 1 287 ? -23.396 -8.351 18.099 1.00 78.38 287 LEU A O 1
ATOM 2125 N N . ALA A 1 288 ? -21.524 -7.204 18.570 1.00 72.19 288 ALA A N 1
ATOM 2126 C CA . ALA A 1 288 ? -21.392 -7.679 19.936 1.00 72.19 288 ALA A CA 1
ATOM 2127 C C . ALA A 1 288 ? -22.288 -6.877 20.901 1.00 72.19 288 ALA A C 1
ATOM 2129 O O . ALA A 1 288 ? -22.496 -5.676 20.708 1.00 72.19 288 ALA A O 1
ATOM 2130 N N . PRO A 1 289 ? -22.785 -7.499 21.985 1.00 65.75 289 PRO A N 1
ATOM 2131 C CA . PRO A 1 289 ? -23.434 -6.767 23.065 1.00 65.75 289 PRO A CA 1
ATOM 2132 C C . PRO A 1 289 ? -22.484 -5.718 23.659 1.00 65.75 289 PRO A C 1
ATOM 2134 O O . PRO A 1 289 ? -21.299 -5.989 23.861 1.00 65.75 289 PRO A O 1
ATOM 2137 N N . LEU A 1 290 ? -23.002 -4.531 23.979 1.00 61.47 290 LEU A N 1
ATOM 2138 C CA . LEU A 1 290 ? -22.222 -3.459 24.600 1.00 61.47 290 LEU A CA 1
ATOM 2139 C C . LEU A 1 290 ? -21.703 -3.921 25.974 1.00 61.47 290 LEU A C 1
ATOM 2141 O O . LEU A 1 290 ? -22.488 -4.168 26.888 1.00 61.47 290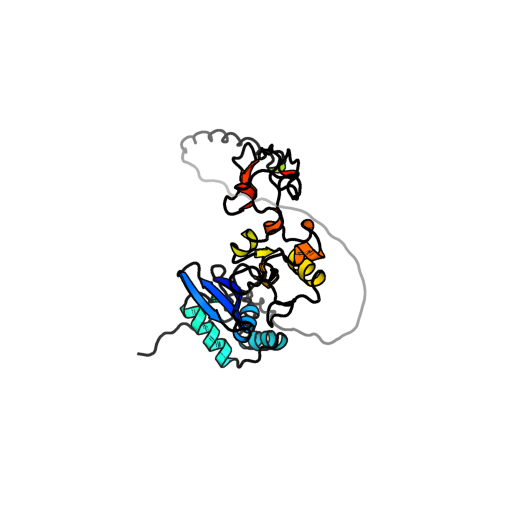 LEU A O 1
ATOM 2145 N N . THR A 1 291 ? -20.382 -4.037 26.132 1.00 57.28 291 THR A N 1
ATOM 2146 C CA . THR A 1 291 ? -19.732 -4.357 27.416 1.00 57.28 291 THR A CA 1
ATOM 2147 C C . THR A 1 291 ? -18.765 -3.244 27.831 1.00 57.28 291 THR A C 1
ATOM 2149 O O . THR A 1 291 ? -18.282 -2.470 27.007 1.00 57.28 291 THR A O 1
ATOM 2152 N N . ALA A 1 292 ? -18.508 -3.114 29.135 1.00 53.94 292 ALA A N 1
ATOM 2153 C CA . ALA A 1 292 ? -17.884 -1.922 29.719 1.00 53.94 292 ALA A CA 1
ATOM 2154 C C . ALA A 1 292 ? -16.346 -1.817 29.574 1.00 53.94 292 ALA A C 1
ATOM 2156 O O . ALA A 1 292 ? -15.789 -0.777 29.912 1.00 53.94 292 ALA A O 1
ATOM 2157 N N . ALA A 1 293 ? -15.643 -2.848 29.089 1.00 56.25 293 ALA A N 1
ATOM 2158 C CA . ALA A 1 293 ? -14.183 -2.983 29.248 1.00 56.25 293 ALA A CA 1
ATOM 2159 C C . ALA A 1 293 ? -13.323 -2.578 28.028 1.00 56.25 293 ALA A C 1
ATOM 2161 O O . ALA A 1 293 ? -12.198 -3.047 27.896 1.00 56.25 293 ALA A O 1
ATOM 2162 N N . ALA A 1 294 ? -13.830 -1.743 27.120 1.00 60.28 294 ALA A N 1
ATOM 2163 C CA . ALA A 1 294 ? -13.222 -1.556 25.800 1.00 60.28 294 ALA A CA 1
ATOM 2164 C C . ALA A 1 294 ? -13.063 -0.068 25.394 1.00 60.28 294 ALA A C 1
ATOM 2166 O O . ALA A 1 294 ? -13.718 0.819 25.952 1.00 60.28 294 ALA A O 1
ATOM 2167 N N . GLU A 1 295 ? -12.181 0.229 24.434 1.00 63.34 295 GLU A N 1
ATOM 2168 C CA . GLU A 1 295 ? -11.871 1.607 24.004 1.00 63.34 295 GLU A CA 1
ATOM 2169 C C . GLU A 1 295 ? -12.997 2.205 23.148 1.00 63.34 295 GLU A C 1
ATOM 2171 O O . GLU A 1 295 ? -13.503 1.508 22.268 1.00 63.34 295 GLU A O 1
ATOM 2176 N N . PRO A 1 296 ? -13.402 3.474 23.353 1.00 66.44 296 PRO A N 1
ATOM 2177 C CA . PRO A 1 296 ? -14.501 4.075 22.605 1.00 66.44 296 PRO A CA 1
ATOM 2178 C C . PRO A 1 296 ? -14.191 4.186 21.108 1.00 66.44 296 PRO A C 1
ATOM 2180 O O . PRO A 1 296 ? -13.164 4.710 20.684 1.00 66.44 296 PRO A O 1
ATOM 2183 N N . VAL A 1 297 ? -15.143 3.739 20.292 1.00 62.53 297 VAL A N 1
ATOM 2184 C CA . VAL A 1 297 ? -15.086 3.794 18.826 1.00 62.53 297 VAL A CA 1
ATOM 2185 C C . VAL A 1 297 ? -15.738 5.076 18.296 1.00 62.53 297 VAL A C 1
ATOM 2187 O O . VAL A 1 297 ? -15.933 5.228 17.103 1.00 62.53 297 VAL A O 1
ATOM 2190 N N . ALA A 1 298 ? -16.030 6.072 19.128 1.00 61.62 298 ALA A N 1
ATOM 2191 C CA . ALA A 1 298 ? -16.473 7.394 18.679 1.00 61.62 298 ALA A CA 1
ATOM 2192 C C . ALA A 1 298 ? -15.835 8.484 19.545 1.00 61.62 298 ALA A C 1
ATOM 2194 O O . ALA A 1 298 ? -15.739 8.321 20.761 1.00 61.62 298 ALA A O 1
ATOM 2195 N N . GLY A 1 299 ? -15.370 9.559 18.903 1.00 63.88 299 GLY A N 1
ATOM 2196 C CA . GLY A 1 299 ? -15.039 10.805 19.591 1.00 63.88 299 GLY A CA 1
ATOM 2197 C C . GLY A 1 299 ? -16.301 11.656 19.786 1.00 63.88 299 GLY A C 1
ATOM 2198 O O . GLY A 1 299 ? -17.284 11.437 19.074 1.00 63.88 299 GLY A O 1
ATOM 2199 N N . PRO A 1 300 ? -16.300 12.628 20.713 1.00 74.56 300 PRO A N 1
ATOM 2200 C CA . PRO A 1 300 ? -17.431 13.526 20.959 1.00 74.56 300 PRO A CA 1
ATOM 2201 C C . PRO A 1 300 ? -17.519 14.635 19.892 1.00 74.56 300 PRO A C 1
ATOM 2203 O O . PRO A 1 300 ? -17.660 15.809 20.223 1.00 74.56 300 PRO A O 1
ATOM 2206 N N . TRP A 1 301 ? -17.362 14.279 18.615 1.00 82.88 301 TRP A N 1
ATOM 2207 C CA . TRP A 1 301 ? -17.319 15.242 17.520 1.00 82.88 301 TRP A CA 1
ATOM 2208 C C . TRP A 1 301 ? -18.709 15.794 17.240 1.00 82.88 301 TRP A C 1
ATOM 2210 O O . TRP A 1 301 ? -19.652 15.042 16.997 1.00 82.88 301 TRP A O 1
ATOM 2220 N N . THR A 1 302 ? -18.810 17.114 17.234 1.00 85.62 302 THR A N 1
ATOM 2221 C CA . THR A 1 302 ? -20.024 17.854 16.890 1.00 85.62 302 THR A CA 1
ATOM 2222 C C . THR A 1 302 ? -19.897 18.573 15.550 1.00 85.62 302 THR A C 1
ATOM 2224 O O . THR A 1 302 ? -20.914 18.891 14.933 1.00 85.62 302 THR A O 1
ATOM 2227 N N . ARG A 1 303 ? -18.663 18.794 15.071 1.00 88.38 303 ARG A N 1
ATOM 2228 C CA . ARG A 1 303 ? -18.345 19.472 13.803 1.00 88.38 303 ARG A CA 1
ATOM 2229 C C . ARG A 1 303 ? -17.313 18.702 12.986 1.00 88.38 303 ARG A C 1
ATOM 2231 O O . ARG A 1 303 ? -16.424 18.069 13.549 1.00 88.38 303 ARG A O 1
ATOM 2238 N N . ALA A 1 304 ? -17.401 18.794 11.660 1.00 84.62 304 ALA A N 1
ATOM 2239 C CA . ALA A 1 304 ? -16.514 18.071 10.747 1.00 84.62 304 ALA A CA 1
ATOM 2240 C C . ALA A 1 304 ? -15.029 18.424 10.949 1.00 84.62 304 ALA A C 1
ATOM 2242 O O . ALA A 1 304 ? -14.181 17.538 10.909 1.00 84.62 304 ALA A O 1
ATOM 2243 N N . ARG A 1 305 ? -14.708 19.686 11.263 1.00 88.25 305 ARG A N 1
ATOM 2244 C CA . ARG A 1 305 ? -13.336 20.137 11.579 1.00 88.25 305 ARG A CA 1
ATOM 2245 C C . ARG A 1 305 ? -12.708 19.491 12.822 1.00 88.25 305 ARG A C 1
ATOM 2247 O O . ARG A 1 305 ? -11.512 19.640 13.039 1.00 88.25 305 ARG A O 1
ATOM 2254 N N . GLU A 1 306 ? -13.507 18.846 13.672 1.00 86.06 306 GLU A N 1
ATOM 2255 C CA . GLU A 1 306 ? -13.031 18.165 14.884 1.00 86.06 306 GLU A CA 1
ATOM 2256 C C . GLU A 1 306 ? -12.569 16.729 14.594 1.00 86.06 306 GLU A C 1
ATOM 2258 O O . GLU A 1 306 ? -12.013 16.069 15.477 1.00 86.06 306 GLU A O 1
ATOM 2263 N N . LEU A 1 307 ? -12.808 16.237 13.372 1.00 81.56 307 LEU A N 1
ATOM 2264 C CA . LEU A 1 307 ? -12.332 14.934 12.933 1.00 81.56 307 LEU A CA 1
ATOM 2265 C C . LEU A 1 307 ? -10.796 14.896 12.824 1.00 81.56 307 LEU A C 1
ATOM 2267 O O . LEU A 1 307 ? -10.178 15.914 12.510 1.00 81.56 307 LEU A O 1
ATOM 2271 N N . PRO A 1 308 ? -10.184 13.731 13.110 1.00 72.19 308 PRO A N 1
ATOM 2272 C CA . PRO A 1 308 ? -8.735 13.542 13.102 1.00 72.19 308 PRO A CA 1
ATOM 2273 C C . PRO A 1 308 ? -8.119 13.465 11.702 1.00 72.19 308 PRO A C 1
ATOM 2275 O O . PRO A 1 308 ? -8.849 13.156 10.732 1.00 72.19 308 PRO A O 1
#

Radius of gyration: 30.7 Å; chains: 1; bounding box: 73×78×75 Å